Protein AF-A0A7S2JRT9-F1 (afdb_monomer_lite)

Foldseek 3Di:
DDDDDDDDDDDDDDDDDDDDDDDPPDPPPPDPPDPCCVVVVVVVVCVVVDHAFWDKWFKDFFPPCQCAFFQRATFIKTKDAFPLPAAADEAEDDDAAADALVSVVVCCVPPVQLRHCPPPDRIDIGDDCRGCPRPPCNRHIYMYRRHRQRQRLPDRAAQDVRRNRTGRRSVVSVVSSVVVVVVVPD

InterPro domains:
  IPR004963 Pectinacetylesterase/NOTUM [PF03283] (66-186)
  IPR004963 Pectinacetylesterase/NOTUM [PTHR21562] (66-186)

Secondary structure (DSSP, 8-state):
------------------------SSSSSSS-S-HHHHHHHHHHHHHHH-SS--EEEEEEE--STT-B-TTSPBPEEEEE---TTSPEEEEEP------SHHHHHHHHHH-GGGT-STT--SEEEE-GGGSTT-TTGGGSEEEEE---SSSTT---B---GGGTT--B-HHHHHHHHHHHHHTTT-

Sequence (186 aa):
AACALEKRMRRLVRCDDARGYSNRRKIAAVALVSSVALVVIPIVLWRTTGGPPTATLHRYFLDEPLAVCNDGSSAAYYYREGRADAPWLIYLEGGHWCWDIDSCAARWLHEPMLMSSRQWGESLEIGGIYSSNAYPFRRAHVAYVAYCSSDAHMGNRAASVETGGWHFRGQAIVEASLRALVRRGL

Structure (mmCIF, N/CA/C/O backbone):
data_AF-A0A7S2JRT9-F1
#
_entry.id   AF-A0A7S2JRT9-F1
#
loop_
_atom_site.group_PDB
_atom_site.id
_atom_site.type_symbol
_atom_site.label_atom_id
_atom_site.label_alt_id
_atom_site.label_comp_id
_atom_site.label_asym_id
_atom_site.label_entity_id
_atom_site.label_seq_id
_atom_site.pdbx_PDB_ins_code
_atom_site.Cartn_x
_atom_site.Cartn_y
_atom_site.Cartn_z
_atom_site.occupancy
_atom_site.B_iso_or_equiv
_atom_site.auth_seq_id
_atom_site.auth_comp_id
_atom_site.auth_asym_id
_atom_site.auth_atom_id
_atom_site.pdbx_PDB_model_num
ATOM 1 N N . ALA A 1 1 ? 45.879 62.887 -0.212 1.00 38.50 1 ALA A N 1
ATOM 2 C CA . ALA A 1 1 ? 47.087 63.736 -0.232 1.00 38.50 1 ALA A CA 1
ATOM 3 C C . ALA A 1 1 ? 48.110 63.150 0.732 1.00 38.50 1 ALA A C 1
ATOM 5 O O . ALA A 1 1 ? 47.701 62.663 1.778 1.00 38.50 1 ALA A O 1
ATOM 6 N N . ALA A 1 2 ? 49.393 63.163 0.375 1.00 38.16 2 ALA A N 1
ATOM 7 C CA . ALA A 1 2 ? 50.490 62.673 1.209 1.00 38.16 2 ALA A CA 1
ATOM 8 C C . ALA A 1 2 ? 51.518 63.789 1.449 1.00 38.16 2 ALA A C 1
ATOM 10 O O . ALA A 1 2 ? 51.718 64.615 0.565 1.00 38.16 2 ALA A O 1
ATOM 11 N N . CYS A 1 3 ? 52.149 63.775 2.626 1.00 27.00 3 CYS A N 1
ATOM 12 C CA . CYS A 1 3 ? 53.485 64.297 2.966 1.00 27.00 3 CYS A CA 1
ATOM 13 C C . CYS A 1 3 ? 53.735 63.867 4.437 1.00 27.00 3 CYS A C 1
ATOM 15 O O . CYS A 1 3 ? 52.835 64.047 5.250 1.00 27.00 3 CYS A O 1
ATOM 17 N N . ALA A 1 4 ? 54.795 63.157 4.861 1.00 36.22 4 ALA A N 1
ATOM 18 C CA . ALA A 1 4 ? 56.238 63.332 4.601 1.00 36.22 4 ALA A CA 1
ATOM 19 C C . ALA A 1 4 ? 56.716 64.716 5.123 1.00 36.22 4 ALA A C 1
ATOM 21 O O . ALA A 1 4 ? 56.037 65.697 4.866 1.00 36.22 4 ALA A O 1
ATOM 22 N N . LEU A 1 5 ? 57.820 64.946 5.852 1.00 35.91 5 LEU A N 1
ATOM 23 C CA . LEU A 1 5 ? 58.985 64.160 6.310 1.00 35.91 5 LEU A CA 1
ATOM 24 C C . LEU A 1 5 ? 59.294 64.539 7.807 1.00 35.91 5 LEU A C 1
ATOM 26 O O . LEU A 1 5 ? 58.493 65.255 8.394 1.00 35.91 5 LEU A O 1
ATOM 30 N N . GLU A 1 6 ? 60.354 64.155 8.547 1.00 33.53 6 GLU A N 1
ATOM 31 C CA . GLU A 1 6 ? 61.599 63.386 8.315 1.00 33.53 6 GLU A CA 1
ATOM 32 C C . GLU A 1 6 ? 62.205 62.863 9.665 1.00 33.53 6 GLU A C 1
ATOM 34 O O . GLU A 1 6 ? 61.622 63.036 10.728 1.00 33.53 6 GLU A O 1
ATOM 39 N N . LYS A 1 7 ? 63.431 62.306 9.608 1.00 32.28 7 LYS A N 1
ATOM 40 C CA . LYS A 1 7 ? 64.521 62.286 10.622 1.00 32.28 7 LYS A CA 1
ATOM 41 C C . LYS A 1 7 ? 64.370 61.553 11.975 1.00 32.28 7 LYS A C 1
ATOM 43 O O . LYS A 1 7 ? 63.733 61.970 12.935 1.00 32.28 7 LYS A O 1
ATOM 48 N N . ARG A 1 8 ? 65.155 60.469 12.050 1.00 38.41 8 ARG A N 1
ATOM 49 C CA . ARG A 1 8 ? 65.494 59.639 13.219 1.00 38.41 8 ARG A CA 1
ATOM 50 C C . ARG A 1 8 ? 66.244 60.400 14.336 1.00 38.41 8 ARG A C 1
ATOM 52 O O . ARG A 1 8 ? 67.005 61.318 14.067 1.00 38.41 8 ARG A O 1
ATOM 59 N N . MET A 1 9 ? 66.182 59.796 15.532 1.00 32.47 9 MET A N 1
ATOM 60 C CA . MET A 1 9 ? 67.086 59.901 16.702 1.00 32.47 9 MET A CA 1
ATOM 61 C C . MET A 1 9 ? 66.840 60.975 17.791 1.00 32.47 9 MET A C 1
ATOM 63 O O . MET A 1 9 ? 67.466 62.023 17.821 1.00 32.47 9 MET A O 1
ATOM 67 N N . ARG A 1 10 ? 66.127 60.505 18.833 1.00 38.19 10 ARG A N 1
ATOM 68 C CA . ARG A 1 10 ? 66.395 60.673 20.285 1.00 38.19 10 ARG A CA 1
ATOM 69 C C . ARG A 1 10 ? 66.338 62.085 20.909 1.00 38.19 10 ARG A C 1
ATOM 71 O O . ARG A 1 10 ? 67.322 62.812 20.853 1.00 38.19 10 ARG A O 1
ATOM 78 N N . ARG A 1 11 ? 65.310 62.311 21.749 1.00 37.97 11 ARG A N 1
ATOM 79 C CA . ARG A 1 11 ? 65.344 62.548 23.231 1.00 37.97 11 ARG A CA 1
ATOM 80 C C . ARG A 1 11 ? 63.941 63.025 23.681 1.00 37.97 11 ARG A C 1
ATOM 82 O O . ARG A 1 11 ? 63.422 63.964 23.105 1.00 37.97 11 ARG A O 1
ATOM 89 N N . LEU A 1 12 ? 63.190 62.261 24.486 1.00 36.66 12 LEU A N 1
ATOM 90 C CA . LEU A 1 12 ? 63.216 62.104 25.963 1.00 36.66 12 LEU A CA 1
ATOM 91 C C . LEU A 1 12 ? 62.206 63.007 26.713 1.00 36.66 12 LEU A C 1
ATOM 93 O O . LEU A 1 12 ? 62.579 64.101 27.111 1.00 36.66 12 LEU A O 1
ATOM 97 N N . VAL A 1 13 ? 61.014 62.466 27.014 1.00 41.94 13 VAL A N 1
ATOM 98 C CA . VAL A 1 13 ? 60.246 62.558 28.291 1.00 41.94 13 VAL A CA 1
ATOM 99 C C . VAL A 1 13 ? 59.369 61.274 28.292 1.00 41.94 13 VAL A C 1
ATOM 101 O O . VAL A 1 13 ? 58.688 61.053 27.298 1.00 41.94 13 VAL A O 1
ATOM 104 N N . ARG A 1 14 ? 59.569 60.223 29.117 1.00 38.75 14 ARG A N 1
ATOM 105 C CA . ARG A 1 14 ? 59.303 60.036 30.572 1.00 38.75 14 ARG A CA 1
ATOM 106 C C . ARG A 1 14 ? 57.820 60.244 30.961 1.00 38.75 14 ARG A C 1
ATOM 108 O O . ARG A 1 14 ? 57.179 61.103 30.385 1.00 38.75 14 ARG A O 1
ATOM 115 N N . CYS A 1 15 ? 57.220 59.550 31.932 1.00 32.34 15 CYS A N 1
ATOM 116 C CA . CYS A 1 15 ? 57.546 58.310 32.660 1.00 32.34 15 CYS A CA 1
ATOM 117 C C . CYS A 1 15 ? 56.264 57.833 33.376 1.00 32.34 15 CYS A C 1
ATOM 119 O O . CYS A 1 15 ? 55.531 58.695 33.849 1.00 32.34 15 CYS A O 1
ATOM 121 N N . ASP A 1 16 ? 56.099 56.513 33.528 1.00 37.72 16 ASP A N 1
ATOM 122 C CA . ASP A 1 16 ? 55.325 55.827 34.587 1.00 37.72 16 ASP A CA 1
ATOM 123 C C . ASP A 1 16 ? 53.796 56.140 34.673 1.00 37.72 16 ASP A C 1
ATOM 125 O O . ASP A 1 16 ? 53.286 57.084 34.084 1.00 37.72 16 ASP A O 1
ATOM 129 N N . ASP A 1 17 ? 52.936 55.332 35.299 1.00 36.28 17 ASP A N 1
ATOM 130 C CA . ASP A 1 17 ? 53.183 54.273 36.278 1.00 36.28 17 ASP A CA 1
ATOM 131 C C . ASP A 1 17 ? 52.131 53.143 36.202 1.00 36.28 17 ASP A C 1
ATOM 133 O O . ASP A 1 17 ? 51.004 53.338 35.740 1.00 36.28 17 ASP A O 1
ATOM 137 N N . ALA A 1 18 ? 52.482 51.955 36.694 1.00 44.19 18 ALA A N 1
ATOM 138 C CA . ALA A 1 18 ? 51.574 50.818 36.839 1.00 44.19 18 ALA A CA 1
ATOM 139 C C . ALA A 1 18 ? 51.091 50.702 38.292 1.00 44.19 18 ALA A C 1
ATOM 141 O O . ALA A 1 18 ? 51.918 50.744 39.197 1.00 44.19 18 ALA A O 1
ATOM 142 N N . ARG A 1 19 ? 49.790 50.458 38.548 1.00 35.50 19 ARG A N 1
ATOM 143 C CA . ARG A 1 19 ? 49.310 49.915 39.845 1.00 35.50 19 ARG A CA 1
ATOM 144 C C . ARG A 1 19 ? 47.834 49.471 39.846 1.00 35.50 19 ARG A C 1
ATOM 146 O O . ARG A 1 19 ? 46.974 50.178 39.342 1.00 35.50 19 ARG A O 1
ATOM 153 N N . GLY A 1 20 ? 47.560 48.337 40.511 1.00 35.47 20 GLY A N 1
ATOM 154 C CA . GLY A 1 20 ? 46.219 47.827 40.870 1.00 35.47 20 GLY A CA 1
ATOM 155 C C . GLY A 1 20 ? 45.475 47.129 39.719 1.00 35.47 20 GLY A C 1
ATOM 156 O O . GLY A 1 20 ? 44.974 47.779 38.816 1.00 35.47 20 GLY A O 1
ATOM 157 N N . TYR A 1 21 ? 45.305 45.805 39.658 1.00 41.12 21 TYR A N 1
ATOM 158 C CA . TYR A 1 21 ? 45.097 44.821 40.731 1.00 41.12 21 TYR A CA 1
ATOM 159 C C . TYR A 1 21 ? 44.045 45.244 41.771 1.00 41.12 21 TYR A C 1
ATOM 161 O O . TYR A 1 21 ? 44.347 45.421 42.945 1.00 41.12 21 TYR A O 1
ATOM 169 N N . SER A 1 22 ? 42.789 45.383 41.333 1.00 43.97 22 SER A N 1
ATOM 170 C CA . SER A 1 22 ? 41.604 45.095 42.154 1.00 43.97 22 SER A CA 1
ATOM 171 C C . SER A 1 22 ? 40.354 44.917 41.271 1.00 43.97 22 SER A C 1
ATOM 173 O O . SER A 1 22 ? 40.330 45.344 40.121 1.00 43.97 22 SER A O 1
ATOM 175 N N . ASN A 1 23 ? 39.308 44.283 41.807 1.00 37.88 23 ASN A N 1
ATOM 176 C CA . ASN A 1 23 ? 37.940 44.216 41.259 1.00 37.88 23 ASN A CA 1
ATOM 177 C C . ASN A 1 23 ? 37.628 43.427 39.961 1.00 37.88 23 ASN A C 1
ATOM 179 O O . ASN A 1 23 ? 36.495 43.497 39.491 1.00 37.88 23 ASN A O 1
ATOM 183 N N . ARG A 1 24 ? 38.471 42.486 39.497 1.00 45.56 24 ARG A N 1
ATOM 184 C CA . ARG A 1 24 ? 37.972 41.310 38.718 1.00 45.56 24 ARG A CA 1
ATOM 185 C C . ARG A 1 24 ? 37.352 40.216 39.614 1.00 45.56 24 ARG A C 1
ATOM 187 O O . ARG A 1 24 ? 37.518 39.023 39.386 1.00 45.56 24 ARG A O 1
ATOM 194 N N . ARG A 1 25 ? 36.637 40.623 40.665 1.00 47.56 25 ARG A N 1
ATOM 195 C CA . ARG A 1 25 ? 35.887 39.752 41.584 1.00 47.56 25 ARG A CA 1
ATOM 196 C C . ARG A 1 25 ? 34.553 40.426 41.904 1.00 47.56 25 ARG A C 1
ATOM 198 O O . ARG A 1 25 ? 34.536 41.250 42.812 1.00 47.56 25 ARG A O 1
ATOM 205 N N . LYS A 1 26 ? 33.489 40.099 41.144 1.00 44.34 26 LYS A N 1
ATOM 206 C CA . LYS A 1 26 ? 32.051 40.185 41.534 1.00 44.34 26 LYS A CA 1
ATOM 207 C C . LYS A 1 26 ? 31.023 39.923 40.412 1.00 44.34 26 LYS A C 1
ATOM 209 O O . LYS A 1 26 ? 29.863 39.735 40.745 1.00 44.34 26 LYS A O 1
ATOM 214 N N . ILE A 1 27 ? 31.404 39.837 39.128 1.00 47.19 27 ILE A N 1
ATOM 215 C CA . ILE A 1 27 ? 30.458 39.579 38.007 1.00 47.19 27 ILE A CA 1
ATOM 216 C C . ILE A 1 27 ? 30.813 38.294 37.226 1.00 47.19 27 ILE A C 1
ATOM 218 O O . ILE A 1 27 ? 30.851 38.269 36.003 1.00 47.19 27 ILE A O 1
ATOM 222 N N . ALA A 1 28 ? 31.127 37.215 37.947 1.00 42.84 28 ALA A N 1
ATOM 223 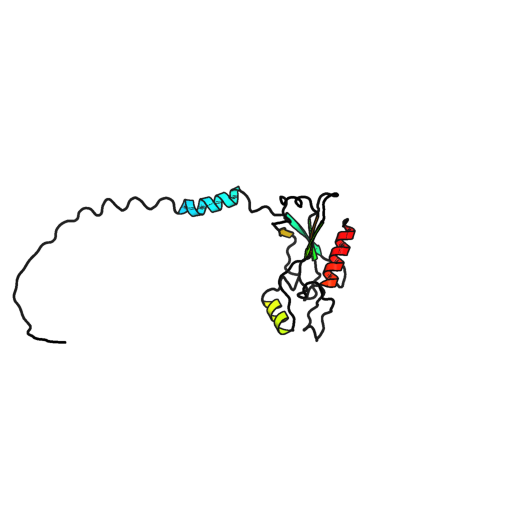C CA . ALA A 1 28 ? 31.412 35.894 37.369 1.00 42.84 28 ALA A CA 1
ATOM 224 C C . ALA A 1 28 ? 30.775 34.767 38.207 1.00 42.84 28 ALA A C 1
ATOM 226 O O . ALA A 1 28 ? 31.383 33.727 38.434 1.00 42.84 28 ALA A O 1
ATOM 227 N N . ALA A 1 29 ? 29.573 35.019 38.739 1.00 47.53 29 ALA A N 1
ATOM 228 C CA . ALA A 1 29 ? 28.897 34.129 39.688 1.00 47.53 29 ALA A CA 1
ATOM 229 C C . ALA A 1 29 ? 27.363 34.054 39.512 1.00 47.53 29 ALA A C 1
ATOM 231 O O . ALA A 1 29 ? 26.674 33.629 40.432 1.00 47.53 29 ALA A O 1
ATOM 232 N N . VAL A 1 30 ? 26.813 34.453 38.353 1.00 49.22 30 VAL A N 1
ATOM 233 C CA . VAL A 1 30 ? 25.379 34.293 38.021 1.00 49.22 30 VAL A CA 1
ATOM 234 C C . VAL A 1 30 ? 25.197 34.062 36.508 1.00 49.22 30 VAL A C 1
ATOM 236 O O . VAL A 1 30 ? 24.868 35.002 35.798 1.00 49.22 30 VAL A O 1
ATOM 239 N N . ALA A 1 31 ? 25.460 32.843 36.007 1.00 47.44 31 ALA A N 1
ATOM 240 C CA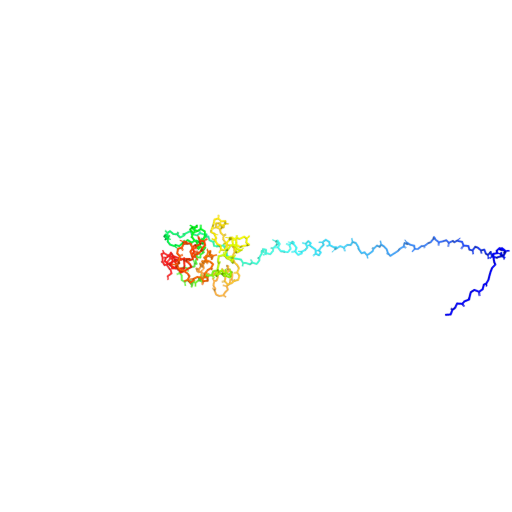 . ALA A 1 31 ? 25.000 32.346 34.684 1.00 47.44 31 ALA A CA 1
ATOM 241 C C . ALA A 1 31 ? 25.383 30.865 34.406 1.00 47.44 31 ALA A C 1
ATOM 243 O O . ALA A 1 31 ? 25.667 30.501 33.269 1.00 47.44 31 ALA A O 1
ATOM 244 N N . LEU A 1 32 ? 25.447 29.995 35.423 1.00 49.44 32 LEU A N 1
ATOM 245 C CA . LEU A 1 32 ? 25.828 28.579 35.230 1.00 49.44 32 LEU A CA 1
ATOM 246 C C . LEU A 1 32 ? 24.925 27.607 36.004 1.00 49.44 32 LEU A C 1
ATOM 248 O O . LEU A 1 32 ? 25.354 26.574 36.507 1.00 49.44 32 LEU A O 1
ATOM 252 N N . VAL A 1 33 ? 23.638 27.952 36.065 1.00 53.44 33 VAL A N 1
ATOM 253 C CA . VAL A 1 33 ? 22.559 27.072 36.520 1.00 53.44 33 VAL A CA 1
ATOM 254 C C . VAL A 1 33 ? 21.509 27.003 35.407 1.00 53.44 33 VAL A C 1
ATOM 256 O O . VAL A 1 33 ? 21.111 28.032 34.871 1.00 53.44 33 VAL A O 1
ATOM 259 N N . SER A 1 34 ? 21.026 25.791 35.115 1.00 53.84 34 SER A N 1
ATOM 260 C CA . SER A 1 34 ? 19.802 25.509 34.339 1.00 53.84 34 SER A CA 1
ATOM 261 C C . SER A 1 34 ? 19.829 25.371 32.801 1.00 53.84 34 SER A C 1
ATOM 263 O O . SER A 1 34 ? 18.763 25.339 32.191 1.00 53.84 34 SER A O 1
ATOM 265 N N . SER A 1 35 ? 20.973 25.119 32.149 1.00 55.78 35 SER A N 1
ATOM 266 C CA . SER A 1 35 ? 20.945 24.598 30.757 1.00 55.78 35 SER A CA 1
ATOM 267 C C . SER A 1 35 ? 20.443 23.147 30.681 1.00 55.78 35 SER A C 1
ATOM 269 O O . SER A 1 35 ? 19.811 22.750 29.707 1.00 55.78 35 SER A O 1
ATOM 271 N N . VAL A 1 36 ? 20.687 22.354 31.733 1.00 57.59 36 VAL A N 1
ATOM 272 C CA . VAL A 1 36 ? 20.247 20.950 31.824 1.00 57.59 36 VAL A CA 1
ATOM 273 C C . VAL A 1 36 ? 18.723 20.857 31.909 1.00 57.59 36 VAL A C 1
ATOM 275 O O . VAL A 1 36 ? 18.130 20.020 31.238 1.00 57.59 36 VAL A O 1
ATOM 278 N N . ALA A 1 37 ? 18.073 21.739 32.673 1.00 59.22 37 ALA A N 1
ATOM 279 C CA . ALA A 1 37 ? 16.623 21.725 32.848 1.00 59.22 37 ALA A CA 1
ATOM 280 C C . ALA A 1 37 ? 15.874 21.934 31.522 1.00 59.22 37 ALA A C 1
ATOM 282 O O . ALA A 1 37 ? 14.926 21.211 31.246 1.00 59.22 37 ALA A O 1
ATOM 283 N N . LEU A 1 38 ? 16.333 22.849 30.663 1.00 62.22 38 LEU A N 1
ATOM 284 C CA . LEU A 1 38 ? 15.683 23.144 29.378 1.00 62.22 38 LEU A CA 1
ATOM 285 C C . LEU A 1 38 ? 15.724 21.986 28.366 1.00 62.22 38 LEU A C 1
ATOM 287 O O . LEU A 1 38 ? 14.934 21.986 27.430 1.00 62.22 38 LEU A O 1
ATOM 291 N N . VAL A 1 39 ? 16.604 20.997 28.555 1.00 67.50 39 VAL A N 1
ATOM 292 C CA . VAL A 1 39 ? 16.696 19.796 27.701 1.00 67.50 39 VAL A CA 1
ATOM 293 C C . VAL A 1 39 ? 16.119 18.569 28.412 1.00 67.50 39 VAL A C 1
ATOM 295 O O . VAL A 1 39 ? 15.364 17.798 27.825 1.00 67.50 39 VAL A O 1
ATOM 298 N N . VAL A 1 40 ? 16.416 18.399 29.702 1.00 69.00 40 VAL A N 1
ATOM 299 C CA . VAL A 1 40 ? 15.944 17.259 30.498 1.00 69.00 40 VAL A CA 1
ATOM 300 C C . VAL A 1 40 ? 14.455 17.367 30.813 1.00 69.00 40 VAL A C 1
ATOM 302 O O . VAL A 1 40 ? 13.780 16.350 30.737 1.00 69.00 40 VAL A O 1
ATOM 305 N N . ILE A 1 41 ? 13.904 18.553 31.100 1.00 67.56 41 ILE A N 1
ATOM 306 C CA . ILE A 1 41 ? 12.463 18.705 31.369 1.00 67.56 41 ILE A CA 1
ATOM 307 C C . ILE A 1 41 ? 11.615 18.284 30.159 1.00 67.56 41 ILE A C 1
ATOM 309 O O . ILE A 1 41 ? 10.763 17.427 30.363 1.00 67.56 41 ILE A O 1
ATOM 313 N N . PRO A 1 42 ? 11.821 18.767 28.914 1.00 62.44 42 PRO A N 1
ATOM 314 C CA . PRO A 1 42 ? 11.031 18.280 27.782 1.00 62.44 42 PRO A CA 1
ATOM 315 C C . PRO A 1 42 ? 11.251 16.789 27.486 1.00 62.44 42 PRO A C 1
ATOM 317 O O . PRO A 1 42 ? 10.278 16.100 27.201 1.00 62.44 42 PRO A O 1
ATOM 320 N N . ILE A 1 43 ? 12.470 16.245 27.623 1.00 65.50 43 ILE A N 1
ATOM 321 C CA . ILE A 1 43 ? 12.719 14.801 27.420 1.00 65.50 43 ILE A CA 1
ATOM 322 C C . ILE A 1 43 ? 12.028 13.947 28.497 1.00 65.50 43 ILE A C 1
ATOM 324 O O . ILE A 1 43 ? 11.453 12.904 28.185 1.00 65.50 43 ILE A O 1
ATOM 328 N N . VAL A 1 44 ? 12.067 14.373 29.762 1.00 64.38 44 VAL A N 1
ATOM 329 C CA . VAL A 1 44 ? 11.382 13.695 30.872 1.00 64.38 44 VAL A CA 1
ATOM 330 C C . VAL A 1 44 ? 9.871 13.836 30.722 1.00 64.38 44 VAL A C 1
ATOM 332 O O . VAL A 1 44 ? 9.184 12.827 30.826 1.00 64.38 44 VAL A O 1
ATOM 335 N N . LEU A 1 45 ? 9.355 15.022 30.381 1.00 61.47 45 LEU A N 1
ATOM 336 C CA . LEU A 1 45 ? 7.936 15.236 30.085 1.00 61.47 45 LEU A CA 1
ATOM 337 C C . LEU A 1 45 ? 7.455 14.277 28.991 1.00 61.47 45 LEU A C 1
ATOM 339 O O . LEU A 1 45 ? 6.501 13.541 29.226 1.00 61.47 45 LEU A O 1
ATOM 343 N N . TRP A 1 46 ? 8.167 14.196 27.863 1.00 58.28 46 TRP A N 1
ATOM 344 C CA . TRP A 1 46 ? 7.824 13.307 26.744 1.00 58.28 46 TRP A CA 1
ATOM 345 C C . TRP A 1 46 ? 7.857 11.819 27.133 1.00 58.28 46 TRP A C 1
ATOM 347 O O . TRP A 1 46 ? 7.031 11.034 26.673 1.00 58.28 46 TRP A O 1
ATOM 357 N N . ARG A 1 47 ? 8.761 11.426 28.044 1.00 60.41 47 ARG A N 1
ATOM 358 C CA . ARG A 1 47 ? 8.7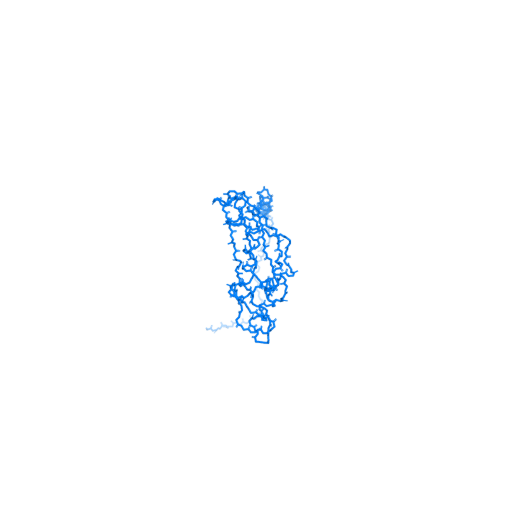69 10.079 28.645 1.00 60.41 47 ARG A CA 1
ATOM 359 C C . ARG A 1 47 ? 7.615 9.851 29.628 1.00 60.41 47 ARG A C 1
ATOM 361 O O . ARG A 1 47 ? 7.137 8.727 29.719 1.00 60.41 47 ARG A O 1
ATOM 368 N N . THR A 1 48 ? 7.167 10.875 30.358 1.00 59.66 48 THR A N 1
ATOM 369 C CA . THR A 1 48 ? 6.074 10.756 31.345 1.00 59.66 48 THR A CA 1
ATOM 370 C C . THR A 1 48 ? 4.673 10.807 30.740 1.00 59.66 48 THR A C 1
ATOM 372 O O . THR A 1 48 ? 3.764 10.207 31.304 1.00 59.66 48 THR A O 1
ATOM 375 N N . THR A 1 49 ? 4.471 11.492 29.610 1.00 64.12 49 THR A N 1
ATOM 376 C CA . THR A 1 49 ? 3.147 11.605 28.967 1.00 64.12 49 THR A CA 1
ATOM 377 C C . THR A 1 49 ? 2.801 10.423 28.066 1.00 64.12 49 THR A C 1
ATOM 379 O O . THR A 1 49 ? 1.651 10.290 27.656 1.00 64.12 49 THR A O 1
ATOM 382 N N . GLY A 1 50 ? 3.795 9.603 27.712 1.00 65.69 50 GLY A N 1
ATOM 383 C CA . GLY A 1 50 ? 3.740 8.797 26.497 1.00 65.69 50 GLY A CA 1
ATOM 384 C C . GLY A 1 50 ? 3.851 9.671 25.241 1.00 65.69 50 GLY A C 1
ATOM 385 O O . GLY A 1 50 ? 3.751 10.903 25.297 1.00 65.69 50 GLY A O 1
ATOM 386 N N . GLY A 1 51 ? 4.075 9.026 24.095 1.00 70.62 51 GLY A N 1
ATOM 387 C CA . GLY A 1 51 ? 3.991 9.691 22.795 1.00 70.62 51 GLY A CA 1
ATOM 388 C C . GLY A 1 51 ? 2.554 10.119 22.456 1.00 70.62 51 GLY A C 1
ATOM 389 O O . GLY A 1 51 ? 1.617 9.784 23.187 1.00 70.62 51 GLY A O 1
ATOM 390 N N . PRO A 1 52 ? 2.342 10.839 21.338 1.00 80.25 52 PRO A N 1
ATOM 391 C CA . PRO A 1 52 ? 0.992 11.065 20.833 1.00 80.25 52 PRO A CA 1
ATOM 392 C C . PRO A 1 52 ? 0.285 9.711 20.625 1.00 80.25 52 PRO A C 1
ATOM 394 O O . PRO A 1 52 ? 0.917 8.779 20.127 1.00 80.25 52 PRO A O 1
ATOM 397 N N . PRO A 1 53 ? -0.997 9.573 21.000 1.00 86.00 53 PRO A N 1
ATOM 398 C CA . PRO A 1 53 ? -1.690 8.290 20.959 1.00 86.00 53 PRO A CA 1
ATOM 399 C C . PRO A 1 53 ? -1.775 7.721 19.539 1.00 86.00 53 PRO A C 1
ATOM 401 O O . PRO A 1 53 ? -2.234 8.385 18.606 1.00 86.00 53 PRO A O 1
ATOM 404 N N . THR A 1 54 ? -1.367 6.464 19.403 1.00 92.19 54 THR A N 1
ATOM 405 C CA . THR A 1 54 ? -1.379 5.685 18.162 1.00 92.19 54 THR A CA 1
ATOM 406 C C . THR A 1 54 ? -2.404 4.549 18.230 1.00 92.19 54 THR A C 1
ATOM 408 O O . THR A 1 54 ? -3.163 4.391 19.199 1.00 92.19 54 THR A O 1
ATOM 411 N N . ALA A 1 55 ? -2.463 3.772 17.157 1.00 93.19 55 ALA A N 1
ATOM 412 C CA . ALA A 1 55 ? -2.971 2.418 17.125 1.00 93.19 55 ALA A CA 1
ATOM 413 C C . ALA A 1 55 ? -1.923 1.499 16.482 1.00 93.19 55 ALA A C 1
ATOM 415 O O . ALA A 1 55 ? -1.391 1.825 15.421 1.00 93.19 55 ALA A O 1
ATOM 416 N N . THR A 1 56 ? -1.705 0.337 17.093 1.00 96.75 56 THR A N 1
ATOM 417 C CA . THR A 1 56 ? -0.966 -0.783 16.507 1.00 96.75 56 THR A CA 1
ATOM 418 C C . THR A 1 56 ? -1.873 -1.538 15.538 1.00 96.75 56 THR A C 1
ATOM 420 O O . THR A 1 56 ? -2.967 -1.964 15.918 1.00 96.75 56 THR A O 1
ATOM 423 N N . LEU A 1 57 ? -1.432 -1.724 14.297 1.00 97.94 57 LEU A N 1
ATOM 424 C CA . LEU A 1 57 ? -2.046 -2.627 13.319 1.00 97.94 57 LEU A CA 1
ATOM 425 C C . LEU A 1 57 ? -1.063 -3.766 13.021 1.00 97.94 57 LEU A C 1
ATOM 427 O O . LEU A 1 57 ? 0.140 -3.528 12.951 1.00 97.94 57 LEU A O 1
ATOM 431 N N . HIS A 1 58 ? -1.558 -4.982 12.796 1.00 98.44 58 HIS A N 1
ATOM 432 C CA . HIS A 1 58 ? -0.734 -6.156 12.472 1.00 98.44 58 HIS A CA 1
ATOM 433 C C . HIS A 1 58 ? -0.768 -6.462 10.974 1.00 98.44 58 HIS A C 1
ATOM 435 O O . HIS A 1 58 ? -1.820 -6.330 10.350 1.00 98.44 58 HIS A O 1
ATOM 441 N N . ARG A 1 59 ? 0.365 -6.868 10.394 1.00 98.56 59 ARG A N 1
ATOM 442 C CA . ARG A 1 59 ? 0.492 -7.187 8.965 1.00 98.56 59 ARG A CA 1
ATOM 443 C C . ARG A 1 59 ? -0.147 -8.534 8.622 1.00 98.56 59 ARG A C 1
ATOM 445 O O . ARG A 1 59 ? 0.131 -9.541 9.268 1.00 98.56 59 ARG A O 1
ATOM 452 N N . TYR A 1 60 ? -0.892 -8.566 7.523 1.00 98.56 60 TYR A N 1
ATOM 453 C CA . TYR A 1 60 ? -1.417 -9.766 6.879 1.00 98.56 60 TYR A CA 1
ATOM 454 C C . TYR A 1 60 ? -1.047 -9.735 5.393 1.00 98.56 60 TYR A C 1
ATOM 456 O O . TYR A 1 60 ? -1.468 -8.836 4.664 1.00 98.56 60 TYR A O 1
ATOM 464 N N . PHE A 1 61 ? -0.240 -10.702 4.950 1.00 98.50 61 PHE A N 1
ATOM 465 C CA . PHE A 1 61 ? 0.041 -10.897 3.527 1.00 98.50 61 PHE A CA 1
ATOM 466 C C . PHE A 1 61 ? -1.224 -11.331 2.774 1.00 98.50 61 PHE A C 1
ATOM 468 O O . PHE A 1 61 ? -2.156 -11.879 3.364 1.00 98.50 61 PHE A O 1
ATOM 475 N N . LEU A 1 62 ? -1.253 -11.043 1.475 1.00 98.25 62 LEU A N 1
ATOM 476 C CA . LEU A 1 62 ? -2.315 -11.448 0.560 1.00 98.25 62 LEU A CA 1
ATOM 477 C C . LEU A 1 62 ? -1.937 -12.772 -0.113 1.00 98.25 62 LEU A C 1
ATOM 479 O O . LEU A 1 62 ? -0.827 -12.916 -0.627 1.00 98.25 62 LEU A O 1
ATOM 483 N N . ASP A 1 63 ? -2.873 -13.721 -0.111 1.00 93.25 63 ASP A N 1
ATOM 484 C CA . ASP A 1 63 ? -2.692 -15.059 -0.692 1.00 93.25 63 ASP A CA 1
ATOM 485 C C . ASP A 1 63 ? -3.035 -15.083 -2.195 1.00 93.25 63 ASP A C 1
ATOM 487 O O . ASP A 1 63 ? -2.673 -16.008 -2.924 1.00 93.25 63 ASP A O 1
ATOM 491 N N . GLU A 1 64 ? -3.762 -14.070 -2.676 1.00 96.50 64 GLU A N 1
ATOM 492 C CA . GLU A 1 64 ? -4.197 -13.936 -4.062 1.00 96.50 64 GLU A CA 1
ATOM 493 C C . GLU A 1 64 ? -2.989 -13.750 -5.025 1.00 96.50 64 GLU A C 1
ATOM 495 O O . GLU A 1 64 ? -2.329 -12.712 -4.969 1.00 96.50 64 GLU A O 1
ATOM 500 N N . PRO A 1 65 ? -2.717 -14.665 -5.989 1.00 95.88 65 PRO A N 1
ATOM 501 C CA . PRO A 1 65 ? -1.453 -14.695 -6.756 1.00 95.88 65 PRO A CA 1
ATOM 502 C C . PRO A 1 65 ? -1.102 -13.462 -7.606 1.00 95.88 65 PRO A C 1
ATOM 504 O O . PRO A 1 65 ? 0.017 -13.353 -8.105 1.00 95.88 65 PRO A O 1
ATOM 507 N N . LEU A 1 66 ? -2.054 -12.553 -7.834 1.00 97.62 66 LEU A N 1
ATOM 508 C CA . LEU A 1 66 ? -1.838 -11.306 -8.578 1.00 97.62 66 LEU A CA 1
ATOM 509 C C . LEU A 1 66 ? -1.545 -10.103 -7.667 1.00 97.62 66 LEU A C 1
ATOM 511 O O . LEU A 1 66 ? -1.137 -9.059 -8.176 1.00 97.62 66 LEU A O 1
ATOM 515 N N . ALA A 1 67 ? -1.740 -10.234 -6.352 1.00 98.50 67 ALA A N 1
ATOM 516 C CA . ALA A 1 67 ? -1.509 -9.188 -5.363 1.00 98.50 67 ALA A CA 1
ATOM 517 C C . ALA A 1 67 ? -0.027 -9.149 -4.949 1.00 98.50 67 ALA A C 1
ATOM 519 O O . ALA A 1 67 ? 0.346 -9.509 -3.834 1.00 98.50 67 ALA A O 1
ATOM 520 N N . VAL A 1 68 ? 0.827 -8.722 -5.881 1.00 98.81 68 VAL A N 1
ATOM 521 C CA . VAL A 1 68 ? 2.283 -8.623 -5.699 1.00 98.81 68 VAL A CA 1
ATOM 522 C C . VAL A 1 68 ? 2.782 -7.193 -5.894 1.00 98.81 68 VAL A C 1
ATOM 524 O O . VAL A 1 68 ? 2.273 -6.456 -6.735 1.00 98.81 68 VAL A O 1
ATOM 527 N N . CYS A 1 69 ? 3.795 -6.815 -5.124 1.00 98.88 69 CYS A N 1
ATOM 528 C CA . CYS A 1 69 ? 4.523 -5.555 -5.231 1.00 98.88 69 CYS A CA 1
ATOM 529 C C . CYS A 1 69 ? 5.313 -5.449 -6.547 1.00 98.88 69 CYS A C 1
ATOM 531 O O . CYS A 1 69 ? 5.435 -6.433 -7.283 1.00 98.88 69 CYS A O 1
ATOM 533 N N . ASN A 1 70 ? 5.888 -4.274 -6.833 1.00 98.81 70 ASN A N 1
ATOM 534 C CA . ASN A 1 70 ? 6.677 -4.037 -8.048 1.00 98.81 70 ASN A CA 1
ATOM 535 C C . ASN A 1 70 ? 7.755 -5.115 -8.264 1.00 98.81 70 ASN A C 1
ATOM 537 O O . ASN A 1 70 ? 7.897 -5.616 -9.380 1.00 98.81 70 ASN A O 1
ATOM 541 N N . ASP A 1 71 ? 8.461 -5.506 -7.200 1.00 98.69 71 ASP A N 1
ATOM 542 C CA . ASP A 1 71 ? 9.539 -6.508 -7.194 1.00 98.69 71 ASP A CA 1
ATOM 543 C C . ASP A 1 71 ? 9.079 -7.986 -7.147 1.00 98.69 71 ASP A C 1
ATOM 545 O O . ASP A 1 71 ? 9.900 -8.889 -6.932 1.00 98.69 71 ASP A O 1
ATOM 549 N N . GLY A 1 72 ? 7.772 -8.234 -7.284 1.00 98.56 72 GLY A N 1
ATOM 550 C CA . GLY A 1 72 ? 7.157 -9.562 -7.237 1.00 98.56 72 GLY A CA 1
ATOM 551 C C . GLY A 1 72 ? 6.977 -10.161 -5.835 1.00 98.56 72 GLY A C 1
ATOM 552 O O . GLY A 1 72 ? 6.522 -11.299 -5.731 1.00 98.56 72 GLY A O 1
ATOM 553 N N . SER A 1 73 ? 7.318 -9.450 -4.753 1.00 98.69 73 SER A N 1
ATOM 554 C CA . SER A 1 73 ? 6.994 -9.895 -3.385 1.00 98.69 73 SER A CA 1
ATOM 555 C C . SER A 1 73 ? 5.487 -9.818 -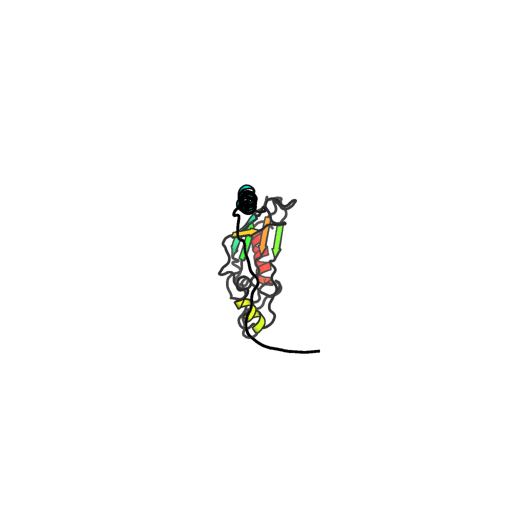3.104 1.00 98.69 73 SER A C 1
ATOM 557 O O . SER A 1 73 ? 4.801 -8.952 -3.641 1.00 98.69 73 SER A O 1
ATOM 559 N N . SER A 1 74 ? 4.944 -10.716 -2.273 1.00 98.50 74 SER A N 1
ATOM 560 C CA . SER A 1 74 ? 3.518 -10.690 -1.913 1.00 98.50 74 SER A CA 1
ATOM 561 C C . SER A 1 74 ? 3.154 -9.373 -1.231 1.00 98.50 74 SER A C 1
ATOM 563 O O . SER A 1 74 ? 3.802 -8.980 -0.258 1.00 98.50 74 SER A O 1
ATOM 565 N N . ALA A 1 75 ? 2.113 -8.697 -1.709 1.00 98.69 75 ALA A N 1
ATOM 566 C CA . ALA A 1 75 ? 1.596 -7.505 -1.053 1.00 98.69 75 ALA A CA 1
ATOM 567 C C . ALA A 1 75 ? 0.890 -7.866 0.268 1.00 98.69 75 ALA A C 1
ATOM 569 O O . ALA A 1 75 ? 0.605 -9.031 0.559 1.00 98.69 75 ALA A O 1
ATOM 570 N N . ALA A 1 76 ? 0.625 -6.858 1.093 1.00 98.56 76 ALA A N 1
ATOM 571 C CA . ALA A 1 76 ? 0.026 -7.024 2.411 1.00 98.56 76 ALA A CA 1
ATOM 572 C C . ALA A 1 76 ? -0.814 -5.802 2.789 1.00 98.56 76 ALA A C 1
ATOM 574 O O . ALA A 1 76 ? -0.591 -4.695 2.298 1.00 98.56 76 ALA A O 1
ATOM 575 N N . TYR A 1 77 ? -1.730 -6.003 3.728 1.00 98.62 77 TYR A N 1
ATOM 576 C CA . TYR A 1 77 ? -2.398 -4.931 4.457 1.00 98.62 77 TYR A CA 1
ATOM 577 C C . TYR A 1 77 ? -2.067 -5.058 5.944 1.00 98.62 77 TYR A C 1
ATOM 579 O O . TYR A 1 77 ? -1.809 -6.156 6.439 1.00 98.62 77 TYR A O 1
ATOM 587 N N . TYR A 1 78 ? -2.089 -3.953 6.680 1.00 98.69 78 TYR A N 1
ATOM 588 C CA . TYR A 1 78 ? -2.098 -3.991 8.140 1.00 98.69 78 TYR A CA 1
ATOM 589 C C . TYR A 1 78 ? -3.533 -3.831 8.637 1.00 98.69 78 TYR A C 1
ATOM 591 O O . TYR A 1 78 ? -4.321 -3.098 8.040 1.00 98.69 78 TYR A O 1
ATOM 599 N N . TYR A 1 79 ? -3.892 -4.507 9.724 1.00 98.38 79 TYR A N 1
ATOM 600 C CA . TYR A 1 79 ? -5.242 -4.466 10.274 1.00 98.38 79 TYR A CA 1
ATOM 601 C C . TYR A 1 79 ? -5.250 -4.421 11.802 1.00 98.38 79 TYR A C 1
ATOM 603 O O . TYR A 1 79 ? -4.465 -5.098 12.470 1.00 98.38 79 TYR A O 1
ATOM 611 N N . ARG A 1 80 ? -6.178 -3.629 12.344 1.00 96.38 80 ARG A N 1
ATOM 612 C CA . ARG A 1 80 ? -6.588 -3.630 13.748 1.00 96.38 80 ARG A CA 1
ATOM 613 C C . ARG A 1 80 ? -8.096 -3.832 13.806 1.00 96.38 80 ARG A C 1
ATOM 615 O O . ARG A 1 80 ? -8.859 -3.059 13.224 1.00 96.38 80 ARG A O 1
ATOM 622 N N . GLU A 1 81 ? -8.516 -4.833 14.565 1.00 96.56 81 GLU A N 1
ATOM 623 C CA . GLU A 1 81 ? -9.929 -5.102 14.805 1.00 96.56 81 GLU A CA 1
ATOM 624 C C . GLU A 1 81 ? -10.598 -3.975 15.612 1.00 96.56 81 GLU A C 1
ATOM 626 O O . GLU A 1 81 ? -9.978 -3.325 16.464 1.00 96.56 81 GLU A O 1
ATOM 631 N N . GLY A 1 82 ? -11.855 -3.693 15.272 1.00 95.12 82 GLY A N 1
ATOM 632 C CA . GLY A 1 82 ? -12.707 -2.732 15.959 1.00 95.12 82 GLY A CA 1
ATOM 633 C C . GLY A 1 82 ? -13.629 -3.400 16.975 1.00 95.12 82 GLY A C 1
ATOM 634 O O . GLY A 1 82 ? -13.399 -4.517 17.432 1.00 95.12 82 GLY A O 1
ATOM 635 N N . ARG A 1 83 ? -14.711 -2.710 17.333 1.00 94.25 83 ARG A N 1
ATOM 636 C CA . ARG A 1 83 ? -15.890 -3.369 17.912 1.00 94.25 83 ARG A CA 1
ATOM 637 C C . ARG A 1 83 ? -16.810 -3.816 16.782 1.00 94.25 83 ARG A C 1
ATOM 639 O O . ARG A 1 83 ? -16.948 -3.075 15.822 1.00 94.25 83 ARG A O 1
ATOM 646 N N . ALA A 1 84 ? -17.510 -4.933 16.968 1.00 89.69 84 ALA A N 1
ATOM 647 C CA . ALA A 1 84 ? -18.391 -5.538 15.962 1.00 89.69 84 ALA A CA 1
ATOM 648 C C . ALA A 1 84 ? -19.451 -4.599 15.338 1.00 89.69 84 ALA A C 1
ATOM 650 O O . ALA A 1 84 ? -19.928 -4.869 14.243 1.00 89.69 84 ALA A O 1
ATOM 651 N N . ASP A 1 85 ? -19.836 -3.521 16.029 1.00 90.44 85 ASP A N 1
ATOM 652 C CA . ASP A 1 85 ? -20.802 -2.505 15.589 1.00 90.44 85 ASP A CA 1
ATOM 653 C C . ASP A 1 85 ? -20.156 -1.201 15.071 1.00 90.44 85 ASP A C 1
ATOM 655 O O . ASP A 1 85 ? -20.848 -0.222 14.788 1.00 90.44 85 ASP A O 1
ATOM 659 N N . ALA A 1 86 ? -18.826 -1.141 14.997 1.00 94.12 86 ALA A N 1
ATOM 660 C CA . ALA A 1 86 ? -18.084 0.068 14.665 1.00 94.12 86 ALA A CA 1
ATOM 661 C C . ALA A 1 86 ? -17.856 0.227 13.150 1.00 94.12 86 ALA A C 1
ATOM 663 O O . ALA A 1 86 ? -17.732 -0.764 12.432 1.00 94.12 86 ALA A O 1
ATOM 664 N N . PRO A 1 87 ? -17.727 1.472 12.650 1.00 94.88 87 PRO A N 1
ATOM 665 C CA . PRO A 1 87 ? -17.429 1.714 11.243 1.00 94.88 87 PRO A CA 1
ATOM 666 C C . PRO A 1 87 ? -16.053 1.168 10.845 1.00 94.88 87 PRO A C 1
ATOM 668 O O . PRO A 1 87 ? -15.156 1.007 11.678 1.00 94.88 87 PRO A O 1
ATOM 671 N N . TRP A 1 88 ? -15.874 0.971 9.543 1.00 96.88 88 TRP A N 1
ATOM 672 C CA . TRP A 1 88 ? -14.595 0.633 8.931 1.00 96.88 88 TRP A CA 1
ATOM 673 C C . TRP A 1 88 ? -13.859 1.893 8.460 1.00 96.88 88 TRP A C 1
ATOM 675 O O . TRP A 1 88 ? -14.445 2.767 7.822 1.00 96.88 88 TRP A O 1
ATOM 685 N N . LEU A 1 89 ? -12.560 1.967 8.745 1.00 97.00 89 LEU A N 1
ATOM 686 C CA . LEU A 1 89 ? -11.614 2.867 8.092 1.00 97.00 89 LEU A CA 1
ATOM 687 C C . LEU A 1 89 ? -10.675 2.030 7.227 1.00 97.00 89 LEU A C 1
ATOM 689 O O . LEU A 1 89 ? -9.914 1.217 7.748 1.00 97.00 89 LEU A O 1
ATOM 693 N N . ILE A 1 90 ? -10.715 2.248 5.916 1.00 97.88 90 ILE A N 1
ATOM 694 C CA . ILE A 1 90 ? -9.812 1.611 4.956 1.00 97.88 90 ILE A CA 1
ATOM 695 C C . ILE A 1 90 ? -8.969 2.720 4.340 1.00 97.88 90 ILE A C 1
ATOM 697 O O . ILE A 1 90 ? -9.488 3.583 3.635 1.00 97.88 90 ILE A O 1
ATOM 701 N N . TYR A 1 91 ? -7.678 2.721 4.651 1.00 98.00 91 TYR A N 1
ATOM 702 C CA . TYR A 1 91 ? -6.715 3.667 4.108 1.00 98.00 91 TYR A CA 1
ATOM 703 C C . TYR A 1 91 ? -5.909 3.012 2.991 1.00 98.00 91 TYR A C 1
ATOM 705 O O . TYR A 1 91 ? -5.415 1.898 3.159 1.00 98.00 91 TYR A O 1
ATOM 713 N N . LEU A 1 92 ? -5.765 3.722 1.874 1.00 98.44 92 LEU A N 1
ATOM 714 C CA . LEU A 1 92 ? -4.816 3.388 0.819 1.00 98.44 92 LEU A CA 1
ATOM 715 C C . LEU A 1 92 ? -3.581 4.270 1.014 1.00 98.44 92 LEU A C 1
ATOM 717 O O . LEU A 1 92 ? -3.695 5.498 1.003 1.00 98.44 92 LEU A O 1
ATOM 721 N N . GLU A 1 93 ? -2.419 3.655 1.221 1.00 98.50 93 GLU A N 1
ATOM 722 C CA . GLU A 1 93 ? -1.163 4.385 1.395 1.00 98.50 93 GLU A CA 1
ATOM 723 C C . GLU A 1 93 ? -0.791 5.182 0.133 1.00 98.50 93 GLU A C 1
ATOM 725 O O . GLU A 1 93 ? -1.039 4.756 -0.996 1.00 98.50 93 GLU A O 1
ATOM 730 N N . GLY A 1 94 ? -0.243 6.383 0.336 1.00 97.81 94 GLY A N 1
ATOM 731 C CA . GLY A 1 94 ? 0.239 7.257 -0.735 1.00 97.81 94 GLY A CA 1
ATOM 732 C C . GLY A 1 94 ? 1.737 7.091 -1.009 1.00 97.81 94 GLY A C 1
ATOM 733 O O . GLY A 1 94 ? 2.327 6.060 -0.722 1.00 97.81 94 GLY A O 1
ATOM 734 N N . GLY A 1 95 ? 2.372 8.144 -1.531 1.00 97.31 95 GLY A N 1
ATOM 735 C CA . GLY A 1 95 ? 3.821 8.163 -1.781 1.00 97.31 95 GLY A CA 1
ATOM 736 C C . GLY A 1 95 ? 4.189 8.063 -3.261 1.00 97.31 95 GLY A C 1
ATOM 737 O O . GLY A 1 95 ? 4.973 7.199 -3.643 1.00 97.31 95 GLY A O 1
ATOM 738 N N . HIS A 1 96 ? 3.631 8.960 -4.085 1.00 97.81 96 HIS A N 1
ATOM 739 C CA . HIS A 1 96 ? 3.948 9.131 -5.513 1.00 97.81 96 HIS A CA 1
ATOM 740 C C . HIS A 1 96 ? 3.777 7.859 -6.373 1.00 97.81 96 HIS A C 1
ATOM 742 O O . HIS A 1 96 ? 3.057 6.934 -6.008 1.00 97.81 96 HIS A O 1
ATOM 748 N N . TRP A 1 97 ? 4.345 7.855 -7.574 1.00 98.19 97 TRP A N 1
ATOM 749 C CA . TRP A 1 97 ? 4.325 6.772 -8.559 1.00 98.19 97 TRP A CA 1
ATOM 750 C C . TRP A 1 97 ? 5.557 6.925 -9.462 1.00 98.19 97 TRP A C 1
ATOM 752 O O . TRP A 1 97 ? 6.220 7.963 -9.426 1.00 98.19 97 TRP A O 1
ATOM 762 N N . CYS A 1 98 ? 5.849 5.919 -10.282 1.00 98.38 98 CYS A N 1
ATOM 763 C CA . CYS A 1 98 ? 6.797 6.039 -11.393 1.00 98.38 98 CYS A CA 1
ATOM 764 C C . CYS A 1 98 ? 6.066 5.804 -12.725 1.00 98.38 98 CYS A C 1
ATOM 766 O O . CYS A 1 98 ? 4.946 5.292 -12.734 1.00 98.38 98 CYS A O 1
ATOM 768 N N . TRP A 1 99 ? 6.638 6.254 -13.842 1.00 96.94 99 TRP A N 1
ATOM 769 C CA . TRP A 1 99 ? 5.931 6.311 -15.136 1.00 96.94 99 TRP A CA 1
ATOM 770 C C . TRP A 1 99 ? 6.765 5.829 -16.334 1.00 96.94 99 TRP A C 1
ATOM 772 O O . TRP A 1 99 ? 6.229 5.665 -17.427 1.00 96.94 99 TRP A O 1
ATOM 782 N N . ASP A 1 100 ? 8.058 5.583 -16.133 1.00 97.88 100 ASP A N 1
ATOM 783 C CA . ASP A 1 100 ? 8.995 5.034 -17.113 1.00 97.88 100 ASP A CA 1
ATOM 784 C C . ASP A 1 100 ? 10.072 4.186 -16.404 1.00 97.88 100 ASP A C 1
ATOM 786 O O . ASP A 1 100 ? 10.124 4.114 -15.173 1.00 97.88 100 ASP A O 1
ATOM 790 N N . ILE A 1 101 ? 10.917 3.499 -17.179 1.00 98.06 101 ILE A N 1
ATOM 791 C CA . ILE A 1 101 ? 11.929 2.573 -16.642 1.00 98.06 101 ILE A CA 1
ATOM 792 C C . ILE A 1 101 ? 12.917 3.306 -15.719 1.00 98.06 101 ILE A C 1
ATOM 794 O O . ILE A 1 101 ? 13.237 2.794 -14.644 1.00 98.06 101 ILE A O 1
ATOM 798 N N . ASP A 1 102 ? 13.349 4.510 -16.098 1.00 98.44 102 ASP A N 1
ATOM 799 C CA . ASP A 1 102 ? 14.357 5.281 -15.367 1.00 98.44 102 ASP A CA 1
ATOM 800 C C . ASP A 1 102 ? 13.807 5.847 -14.048 1.00 98.44 102 ASP A C 1
ATOM 802 O O . ASP A 1 102 ? 14.463 5.741 -13.010 1.00 98.44 102 ASP A O 1
ATOM 806 N N . SER A 1 103 ? 12.577 6.376 -14.039 1.00 98.62 103 SER A N 1
ATOM 807 C CA . SER A 1 103 ? 11.902 6.830 -12.812 1.00 98.62 103 SER A CA 1
ATOM 808 C C . SER A 1 103 ? 11.614 5.673 -11.856 1.00 98.62 103 SER A C 1
ATOM 810 O O . SER A 1 103 ? 11.786 5.835 -10.648 1.00 98.62 103 SER A O 1
ATOM 812 N N . CYS A 1 104 ? 11.249 4.488 -12.357 1.00 98.56 104 CYS A N 1
ATOM 813 C CA . CYS A 1 104 ? 11.073 3.307 -11.510 1.00 98.56 104 CYS A CA 1
ATOM 814 C C . CYS A 1 104 ? 12.410 2.774 -10.967 1.00 98.56 104 CYS A C 1
ATOM 816 O O . CYS A 1 104 ? 12.479 2.375 -9.805 1.00 98.56 104 CYS A O 1
ATOM 818 N N . ALA A 1 105 ? 13.492 2.818 -11.752 1.00 98.44 105 ALA A N 1
ATOM 819 C CA . ALA A 1 105 ? 14.832 2.467 -11.280 1.00 98.44 105 ALA A CA 1
ATOM 820 C C . ALA A 1 105 ? 15.349 3.454 -10.214 1.00 98.44 105 ALA A C 1
ATOM 822 O O . ALA A 1 105 ? 15.879 3.031 -9.187 1.00 98.44 105 ALA A O 1
ATOM 823 N N . ALA A 1 106 ? 15.141 4.761 -10.405 1.00 98.62 106 ALA A N 1
ATOM 824 C CA . ALA A 1 106 ? 15.471 5.780 -9.408 1.00 98.62 106 ALA A CA 1
ATOM 825 C C . ALA A 1 106 ? 14.646 5.605 -8.120 1.00 98.62 106 ALA A C 1
ATOM 827 O O . ALA A 1 106 ? 15.192 5.650 -7.016 1.00 98.62 106 ALA A O 1
ATOM 828 N N . ARG A 1 107 ? 13.343 5.330 -8.249 1.00 98.62 107 ARG A N 1
ATOM 829 C CA . ARG A 1 107 ? 12.460 5.038 -7.113 1.00 98.62 107 ARG A CA 1
ATOM 830 C C . ARG A 1 107 ? 12.891 3.785 -6.354 1.00 98.62 107 ARG A C 1
ATOM 832 O O . ARG A 1 107 ? 12.895 3.812 -5.130 1.00 98.62 107 ARG A O 1
ATOM 839 N N . TRP A 1 108 ? 13.337 2.731 -7.037 1.00 98.38 108 TRP A N 1
ATOM 840 C CA . TRP A 1 108 ? 13.864 1.529 -6.380 1.00 98.38 108 TRP A CA 1
ATOM 841 C C . TRP A 1 108 ? 15.084 1.828 -5.494 1.00 98.38 108 TRP A C 1
ATOM 843 O O . TRP A 1 108 ? 15.227 1.254 -4.416 1.00 98.38 108 TRP A O 1
ATOM 853 N N . LEU A 1 109 ? 15.947 2.754 -5.920 1.00 98.25 109 LEU A N 1
ATOM 854 C CA . LEU A 1 109 ? 17.141 3.158 -5.170 1.00 98.25 109 LEU A CA 1
ATOM 855 C C . LEU A 1 109 ? 16.834 4.078 -3.976 1.00 98.25 109 LEU A C 1
ATOM 857 O O . LEU A 1 109 ? 17.588 4.072 -3.003 1.00 98.25 109 LEU A O 1
ATOM 861 N N . HIS A 1 110 ? 15.765 4.875 -4.043 1.00 98.06 110 HIS A N 1
ATOM 862 C CA . HIS A 1 110 ? 15.451 5.901 -3.038 1.00 98.06 110 HIS A CA 1
ATOM 863 C C . HIS A 1 110 ? 14.289 5.541 -2.099 1.00 98.06 110 HIS A C 1
ATOM 865 O O . HIS A 1 110 ? 14.302 5.934 -0.935 1.00 98.06 110 HIS A O 1
ATOM 871 N N . GLU A 1 111 ? 13.309 4.776 -2.576 1.00 97.88 111 GLU A N 1
ATOM 872 C CA . GLU A 1 111 ? 12.061 4.437 -1.881 1.00 97.88 111 GLU A CA 1
ATOM 873 C C . GLU A 1 111 ? 11.710 2.928 -1.992 1.00 97.88 111 GLU A C 1
ATOM 875 O O . GLU A 1 111 ? 10.560 2.585 -2.282 1.00 97.88 111 GLU A O 1
ATOM 880 N N . PRO A 1 112 ? 12.645 1.980 -1.748 1.00 97.50 112 PRO A N 1
ATOM 881 C CA . PRO A 1 112 ? 12.410 0.543 -1.973 1.00 97.50 112 PRO A CA 1
ATOM 882 C C . PRO A 1 112 ? 11.228 -0.029 -1.170 1.00 97.50 112 PRO A C 1
ATOM 884 O O . PRO A 1 112 ? 10.571 -0.969 -1.612 1.00 97.50 112 PRO A O 1
ATOM 887 N N . MET A 1 113 ? 10.910 0.570 -0.017 1.00 97.94 113 MET A N 1
ATOM 888 C CA . MET A 1 113 ? 9.756 0.215 0.824 1.00 97.94 113 MET A CA 1
ATOM 889 C C . MET A 1 113 ? 8.402 0.432 0.132 1.00 97.94 113 MET A C 1
ATOM 891 O O . MET A 1 113 ? 7.431 -0.221 0.509 1.00 97.94 113 MET A O 1
ATOM 895 N N . LEU A 1 114 ? 8.345 1.309 -0.879 1.00 98.62 114 LEU A N 1
ATOM 896 C CA . LEU A 1 114 ? 7.160 1.579 -1.702 1.00 98.62 114 LEU A CA 1
ATOM 897 C C . LEU A 1 114 ? 7.166 0.796 -3.031 1.00 98.62 114 LEU A C 1
ATOM 899 O O . LEU A 1 114 ? 6.395 1.100 -3.944 1.00 98.62 114 LEU A O 1
ATOM 903 N N . MET A 1 115 ? 8.049 -0.204 -3.144 1.00 98.75 115 MET A N 1
ATOM 904 C CA . MET A 1 115 ? 8.188 -1.114 -4.291 1.00 98.75 115 MET A CA 1
ATOM 905 C C . MET A 1 115 ? 8.340 -2.594 -3.881 1.00 98.75 115 MET A C 1
ATOM 907 O O . MET A 1 115 ? 8.321 -3.480 -4.738 1.00 98.75 115 MET A O 1
ATOM 911 N N . SER A 1 116 ? 8.486 -2.875 -2.581 1.00 98.69 116 SER A N 1
ATOM 912 C CA . SER A 1 116 ? 8.727 -4.204 -2.012 1.00 98.69 116 SER A CA 1
ATOM 913 C C . SER A 1 116 ? 8.116 -4.339 -0.622 1.00 98.69 116 SER A C 1
ATOM 915 O O . SER A 1 116 ? 8.277 -3.448 0.211 1.00 98.69 116 SER A O 1
ATOM 917 N N . SER A 1 117 ? 7.519 -5.493 -0.320 1.00 98.62 117 SER A N 1
ATOM 918 C CA . SER A 1 117 ? 7.075 -5.835 1.038 1.00 98.62 117 SER A CA 1
ATOM 919 C C . SER A 1 117 ? 8.150 -6.533 1.884 1.00 98.62 117 SER A C 1
ATOM 921 O O . SER A 1 117 ? 7.945 -6.767 3.078 1.00 98.62 117 SER A O 1
ATOM 923 N N . ARG A 1 118 ? 9.316 -6.861 1.301 1.00 98.25 118 ARG A N 1
ATOM 924 C CA . ARG A 1 118 ? 10.355 -7.717 1.919 1.00 98.25 118 ARG A CA 1
ATOM 925 C C . ARG A 1 118 ? 10.933 -7.165 3.226 1.00 98.25 118 ARG A C 1
ATOM 927 O O . ARG A 1 118 ? 11.422 -7.940 4.041 1.00 98.25 118 ARG A O 1
ATOM 934 N N . GLN A 1 119 ? 10.892 -5.848 3.415 1.00 96.25 119 GLN A N 1
ATOM 935 C CA . GLN A 1 119 ? 11.419 -5.146 4.593 1.00 96.25 119 GLN A CA 1
ATOM 936 C C . GLN A 1 119 ? 10.315 -4.590 5.512 1.00 96.25 119 GLN A C 1
ATOM 938 O O . GLN A 1 119 ? 10.606 -3.910 6.494 1.00 96.25 119 GLN A O 1
ATOM 943 N N . TRP A 1 120 ? 9.041 -4.866 5.216 1.00 98.06 120 TRP A N 1
ATOM 944 C CA . TRP A 1 120 ? 7.921 -4.424 6.045 1.00 98.06 120 TRP A CA 1
ATOM 945 C C . TRP A 1 120 ? 7.943 -5.090 7.430 1.00 98.06 120 TRP A C 1
ATOM 947 O O . TRP A 1 120 ? 8.316 -6.260 7.569 1.00 98.06 120 TRP A O 1
ATOM 957 N N . GLY A 1 121 ? 7.519 -4.346 8.453 1.00 97.88 121 GLY A N 1
ATOM 958 C CA . GLY A 1 121 ? 7.410 -4.843 9.823 1.00 97.88 121 GLY A CA 1
ATOM 959 C C . GLY A 1 121 ? 6.225 -5.792 10.020 1.00 97.88 121 GLY A C 1
ATOM 960 O O . GLY A 1 121 ? 5.332 -5.898 9.181 1.00 97.88 121 GLY A O 1
ATOM 961 N N . GLU A 1 122 ? 6.194 -6.484 11.158 1.00 98.06 122 GLU A N 1
ATOM 962 C CA . GLU A 1 122 ? 5.023 -7.274 11.573 1.00 98.06 122 GLU A CA 1
ATOM 963 C C . GLU A 1 122 ? 3.873 -6.393 12.082 1.00 98.06 122 GLU A C 1
ATOM 965 O O . GLU A 1 122 ? 2.710 -6.801 12.040 1.00 98.06 122 GLU A O 1
ATOM 970 N N . SER A 1 123 ? 4.187 -5.175 12.526 1.00 97.69 123 SER A N 1
ATOM 971 C CA . SER A 1 123 ? 3.223 -4.175 12.968 1.00 97.69 123 SER A CA 1
ATOM 972 C C . SER A 1 123 ? 3.527 -2.784 12.412 1.00 97.69 123 SER A C 1
ATOM 974 O O . SER A 1 123 ? 4.653 -2.477 12.017 1.00 97.69 123 SER A O 1
ATOM 976 N N . LEU A 1 124 ? 2.491 -1.947 12.395 1.00 96.56 124 LEU A N 1
ATOM 977 C CA . LEU A 1 124 ? 2.530 -0.537 12.026 1.00 96.56 124 LEU A CA 1
ATOM 978 C C . LEU A 1 124 ? 1.888 0.286 13.149 1.00 96.56 124 LEU A C 1
ATOM 980 O O . LEU A 1 124 ? 0.738 0.043 13.514 1.00 96.56 124 LEU A O 1
ATOM 984 N N . GLU A 1 125 ? 2.621 1.269 13.668 1.00 96.25 125 GLU A N 1
ATOM 985 C CA . GLU A 1 125 ? 2.098 2.281 14.590 1.00 96.25 125 GLU A CA 1
ATOM 986 C C . GLU A 1 125 ? 1.599 3.490 13.802 1.00 96.25 125 GLU A C 1
ATOM 988 O O . GLU A 1 125 ? 2.366 4.119 13.072 1.00 96.25 125 GLU A O 1
ATOM 993 N N . ILE A 1 126 ? 0.321 3.841 13.958 1.00 94.44 126 ILE A N 1
ATOM 994 C CA . ILE A 1 126 ? -0.291 4.942 13.206 1.00 94.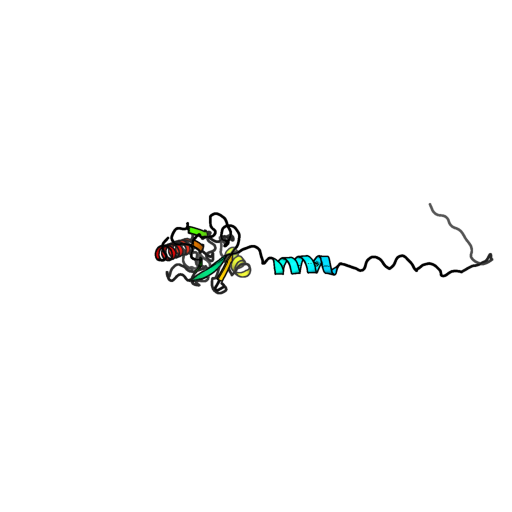44 126 ILE A CA 1
ATOM 995 C C . ILE A 1 126 ? -1.155 5.852 14.091 1.00 94.44 126 ILE A C 1
ATOM 997 O O . ILE A 1 126 ? -1.925 5.396 14.934 1.00 94.44 126 ILE A O 1
ATOM 1001 N N . GLY A 1 127 ? -0.998 7.167 13.920 1.00 94.00 127 GLY A N 1
ATOM 1002 C CA . GLY A 1 127 ? -1.719 8.202 14.670 1.00 94.00 127 GLY A CA 1
ATOM 1003 C C . GLY A 1 127 ? -2.892 8.819 13.897 1.00 94.00 127 GLY A C 1
ATOM 1004 O O . GLY A 1 127 ? -3.456 8.217 12.985 1.00 94.00 127 GLY A O 1
ATOM 1005 N N . GLY A 1 128 ? -3.255 10.057 14.242 1.00 93.12 128 GLY A N 1
ATOM 1006 C CA . GLY A 1 128 ? -4.305 10.804 13.538 1.00 93.12 128 GLY A CA 1
ATOM 1007 C C . GLY A 1 128 ? -5.685 10.155 13.683 1.00 93.12 128 GLY A C 1
ATOM 1008 O O . GLY A 1 128 ? -6.044 9.711 14.768 1.00 93.12 128 GLY A O 1
ATOM 1009 N N . ILE A 1 129 ? -6.461 10.082 12.595 1.00 94.50 129 ILE A N 1
ATOM 1010 C CA . ILE A 1 129 ? -7.831 9.527 12.613 1.00 94.50 129 ILE A CA 1
ATOM 1011 C C . ILE A 1 129 ? -7.906 8.029 12.958 1.00 94.50 129 ILE A C 1
ATOM 1013 O O . ILE A 1 129 ? -8.984 7.529 13.268 1.00 94.50 129 ILE A O 1
ATOM 1017 N N . TYR A 1 130 ? -6.775 7.321 12.911 1.00 94.00 130 TYR A N 1
ATOM 1018 C CA . TYR A 1 130 ? -6.674 5.879 13.147 1.00 94.00 130 TYR A CA 1
ATOM 1019 C C . TYR A 1 130 ? -6.412 5.518 14.617 1.00 94.00 130 TYR A C 1
ATOM 1021 O O . TYR A 1 130 ? -6.523 4.345 14.993 1.00 94.00 130 TYR A O 1
ATOM 1029 N N . SER A 1 131 ? -6.047 6.511 15.438 1.00 91.62 131 SER A N 1
ATOM 1030 C CA . SER A 1 131 ? -5.574 6.303 16.804 1.00 91.62 131 SER A CA 1
ATOM 1031 C C . SER A 1 131 ? -6.642 5.722 17.734 1.00 91.62 131 SER A C 1
ATOM 1033 O O . SER A 1 131 ? -7.852 5.895 17.561 1.00 91.62 131 SER A O 1
ATOM 1035 N N . SER A 1 132 ? -6.171 5.106 18.816 1.00 86.31 132 SER A N 1
ATOM 1036 C CA . SER A 1 132 ? -6.997 4.587 19.915 1.00 86.31 132 SER A CA 1
ATOM 1037 C C . SER A 1 132 ? -7.828 5.644 20.668 1.00 86.31 132 SER A C 1
ATOM 1039 O O . SER A 1 132 ? -8.666 5.277 21.494 1.00 86.31 132 SER A O 1
ATOM 1041 N N . ASN A 1 133 ? -7.654 6.944 20.390 1.00 89.69 133 ASN A N 1
ATOM 1042 C CA . ASN A 1 133 ? -8.425 8.034 21.002 1.00 89.69 133 ASN A CA 1
ATOM 1043 C C . ASN A 1 133 ? -9.195 8.932 20.009 1.00 89.69 133 ASN A C 1
ATOM 1045 O O . ASN A 1 133 ? -9.951 9.794 20.461 1.00 89.69 133 ASN A O 1
ATOM 1049 N N . ALA A 1 134 ? -9.057 8.744 18.692 1.00 90.75 134 ALA A N 1
ATOM 1050 C CA . ALA A 1 134 ? -9.711 9.583 17.686 1.00 90.75 134 ALA A CA 1
ATOM 1051 C C . ALA A 1 134 ? -11.245 9.486 17.765 1.00 90.75 134 ALA A C 1
ATOM 1053 O O . ALA A 1 134 ? -11.822 8.444 17.481 1.00 90.75 134 ALA A O 1
ATOM 1054 N N . TYR A 1 135 ? -11.966 10.547 18.125 1.00 89.19 135 TYR A N 1
ATOM 1055 C CA . TYR A 1 135 ? -13.432 10.533 18.031 1.00 89.19 135 TYR A CA 1
ATOM 1056 C C . TYR A 1 135 ? -13.877 10.910 16.602 1.00 89.19 135 TYR A C 1
ATOM 1058 O O . TYR A 1 135 ? -13.368 11.900 16.082 1.00 89.19 135 TYR A O 1
ATOM 1066 N N . PRO A 1 136 ? -14.815 10.181 15.957 1.00 91.44 136 PRO A N 1
ATOM 1067 C CA . PRO A 1 136 ? -15.573 9.028 16.463 1.00 91.44 136 PR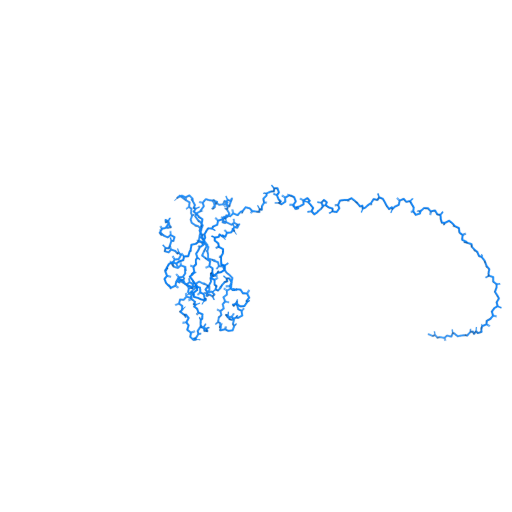O A CA 1
ATOM 1068 C C . PRO A 1 136 ? -14.856 7.663 16.337 1.00 91.44 136 PRO A C 1
ATOM 1070 O O . PRO A 1 136 ? -15.248 6.713 17.019 1.00 91.44 136 PRO A O 1
ATOM 1073 N N . PHE A 1 137 ? -13.804 7.565 15.520 1.00 94.31 137 PHE A N 1
ATOM 1074 C CA . PHE A 1 137 ? -13.203 6.322 15.003 1.00 94.31 137 PHE A CA 1
ATOM 1075 C C . PHE A 1 137 ? -12.357 5.457 15.964 1.00 94.31 137 PHE A C 1
ATOM 1077 O O . PHE A 1 137 ? -11.891 4.393 15.574 1.00 94.31 137 PHE A O 1
ATOM 1084 N N . ARG A 1 138 ? -12.212 5.815 17.242 1.00 92.69 138 ARG A N 1
ATOM 1085 C CA . ARG A 1 138 ? -11.384 5.124 18.261 1.00 92.69 138 ARG A CA 1
ATOM 1086 C C . ARG A 1 138 ? -11.701 3.638 18.477 1.00 92.69 138 ARG A C 1
ATOM 1088 O O . ARG A 1 138 ? -10.955 2.926 19.135 1.00 92.69 138 ARG A O 1
ATOM 1095 N N . ARG A 1 139 ? -12.866 3.199 17.998 1.00 94.81 139 ARG A N 1
ATOM 1096 C CA . ARG A 1 139 ? -13.387 1.823 18.061 1.00 94.81 139 ARG A CA 1
ATOM 1097 C C . ARG A 1 139 ? -13.565 1.192 16.677 1.00 94.81 139 ARG A C 1
ATOM 1099 O O . ARG A 1 139 ? -13.996 0.048 16.615 1.00 94.81 139 ARG A O 1
ATOM 1106 N N . ALA A 1 140 ? -13.262 1.927 15.607 1.00 96.75 140 ALA A N 1
ATOM 1107 C CA . ALA A 1 140 ? -13.370 1.470 14.229 1.00 96.75 140 ALA A CA 1
ATOM 1108 C C . ALA A 1 140 ? -12.476 0.255 13.974 1.00 96.75 140 ALA A C 1
ATOM 1110 O O . ALA A 1 140 ? -11.398 0.133 14.572 1.00 96.75 140 ALA A O 1
ATOM 1111 N N . HIS A 1 141 ? -12.913 -0.590 13.046 1.00 97.56 141 HIS A N 1
ATOM 1112 C CA . HIS A 1 141 ? -12.026 -1.504 12.338 1.00 97.56 141 HIS A CA 1
ATOM 1113 C C . HIS A 1 141 ? -11.115 -0.654 11.450 1.00 97.56 141 HIS A C 1
ATOM 1115 O O . HIS A 1 141 ? -11.606 0.232 10.749 1.00 97.56 141 HIS A O 1
ATOM 1121 N N . VAL A 1 142 ? -9.801 -0.870 11.495 1.00 97.69 142 VAL A N 1
ATOM 1122 C CA . VAL A 1 142 ? -8.847 -0.088 10.695 1.00 97.69 142 VAL A CA 1
ATOM 1123 C C . VAL A 1 142 ? -8.020 -1.025 9.838 1.00 97.69 142 VAL A C 1
ATOM 1125 O O . VAL A 1 142 ? -7.315 -1.882 10.367 1.00 97.69 142 VAL A O 1
ATOM 1128 N N . ALA A 1 143 ? -8.087 -0.830 8.526 1.00 98.38 143 ALA A N 1
ATOM 1129 C CA . ALA A 1 143 ? -7.237 -1.477 7.545 1.00 98.38 143 ALA A CA 1
ATOM 1130 C C . ALA A 1 143 ? -6.359 -0.436 6.838 1.00 98.38 143 ALA A C 1
ATOM 1132 O O . ALA A 1 143 ? -6.830 0.626 6.430 1.00 98.38 143 ALA A O 1
ATOM 1133 N N . TYR A 1 144 ? -5.085 -0.765 6.681 1.00 98.50 144 TYR A N 1
ATOM 1134 C CA . TYR A 1 144 ? -4.073 0.023 5.994 1.00 98.50 144 TYR A CA 1
ATOM 1135 C C . TYR A 1 144 ? -3.560 -0.815 4.825 1.00 98.50 144 TYR A C 1
ATOM 1137 O O . TYR A 1 144 ? -2.807 -1.769 5.027 1.00 98.50 144 TYR A O 1
ATOM 1145 N N . VAL A 1 145 ? -4.009 -0.508 3.612 1.00 98.56 145 VAL A N 1
ATOM 1146 C CA . VAL A 1 145 ? -3.523 -1.148 2.386 1.00 98.56 145 VAL A CA 1
ATOM 1147 C C . VAL A 1 145 ? -2.192 -0.493 2.042 1.00 98.56 145 VAL A C 1
ATOM 1149 O O . VAL A 1 145 ? -2.157 0.655 1.593 1.00 98.56 145 VAL A O 1
ATOM 1152 N N . ALA A 1 146 ? -1.107 -1.212 2.321 1.00 98.06 146 ALA A N 1
ATOM 1153 C CA . ALA A 1 146 ? 0.242 -0.708 2.135 1.00 98.06 146 ALA A CA 1
ATOM 1154 C C . ALA A 1 146 ? 0.607 -0.679 0.643 1.00 98.06 146 ALA A C 1
ATOM 1156 O O . ALA A 1 146 ? 0.247 -1.574 -0.130 1.00 98.06 146 ALA A O 1
ATOM 1157 N N . TYR A 1 147 ? 1.290 0.378 0.226 1.00 98.69 147 TYR A N 1
ATOM 1158 C CA . TYR A 1 147 ? 1.486 0.718 -1.175 1.00 98.69 147 TYR A CA 1
ATOM 1159 C C . TYR A 1 147 ? 2.874 0.303 -1.647 1.00 98.69 147 TYR A C 1
ATOM 1161 O O . TYR A 1 147 ? 3.883 0.908 -1.305 1.00 98.69 147 TYR A O 1
ATOM 1169 N N . CYS A 1 148 ? 2.908 -0.736 -2.480 1.00 98.81 148 CYS A N 1
ATOM 1170 C CA . CYS A 1 148 ? 4.136 -1.255 -3.079 1.00 98.81 148 CYS A CA 1
ATOM 1171 C C . CYS A 1 148 ? 4.049 -1.441 -4.602 1.00 98.81 148 CYS A C 1
ATOM 1173 O O . CYS A 1 148 ? 4.796 -2.238 -5.169 1.00 98.81 148 CYS A O 1
ATOM 1175 N N . SER A 1 149 ? 3.095 -0.772 -5.258 1.00 98.75 149 SER A N 1
ATOM 1176 C CA . SER A 1 149 ? 2.794 -0.955 -6.684 1.00 98.75 149 SER A CA 1
ATOM 1177 C C . SER A 1 149 ? 3.174 0.229 -7.571 1.00 98.75 149 SER A C 1
ATOM 1179 O O . SER A 1 149 ? 3.186 0.068 -8.785 1.00 98.75 149 SER A O 1
ATOM 1181 N N . SER A 1 150 ? 3.517 1.393 -7.011 1.00 98.75 150 SER A N 1
ATOM 1182 C CA . SER A 1 150 ? 4.007 2.575 -7.753 1.00 98.75 150 SER A CA 1
ATOM 1183 C C . SER A 1 150 ? 3.128 3.043 -8.932 1.00 98.75 150 SER A C 1
ATOM 1185 O O . SER A 1 150 ? 3.632 3.695 -9.841 1.00 98.75 150 SER A O 1
ATOM 1187 N N . ASP A 1 151 ? 1.829 2.729 -8.907 1.00 98.50 151 ASP A N 1
ATOM 1188 C CA . ASP A 1 151 ? 0.830 2.943 -9.970 1.00 98.50 151 ASP A CA 1
ATOM 1189 C C . ASP A 1 151 ? -0.448 3.657 -9.475 1.00 98.50 151 ASP A C 1
ATOM 1191 O O . ASP A 1 151 ? -1.514 3.551 -10.087 1.00 98.50 151 ASP A O 1
ATOM 1195 N N . ALA A 1 152 ? -0.357 4.343 -8.331 1.00 98.06 152 ALA A N 1
ATOM 1196 C CA . ALA A 1 152 ? -1.458 5.039 -7.663 1.00 98.06 152 ALA A CA 1
ATOM 1197 C C . ALA A 1 152 ? -2.720 4.168 -7.452 1.00 98.06 152 ALA A C 1
ATOM 1199 O O . ALA A 1 152 ? -3.843 4.663 -7.524 1.00 98.06 152 ALA A O 1
ATOM 1200 N N . HIS A 1 153 ? -2.525 2.870 -7.175 1.00 98.44 153 HIS A N 1
ATOM 1201 C CA . HIS A 1 153 ? -3.569 1.854 -6.952 1.00 98.44 153 HIS A CA 1
ATOM 1202 C C . HIS A 1 153 ? -4.410 1.489 -8.190 1.00 98.44 153 HIS A C 1
ATOM 1204 O O . HIS A 1 153 ? -5.399 0.768 -8.069 1.00 98.44 153 HIS A O 1
ATOM 1210 N N . MET A 1 154 ? -4.021 1.934 -9.391 1.00 97.00 154 MET A N 1
ATOM 1211 C CA . MET A 1 154 ? -4.800 1.738 -10.627 1.00 97.00 154 MET A CA 1
ATOM 1212 C C . MET A 1 154 ? -4.259 0.638 -11.556 1.00 97.00 154 MET A C 1
ATOM 1214 O O . MET A 1 154 ? -4.960 0.213 -12.473 1.00 97.00 154 MET A O 1
ATOM 1218 N N . GLY A 1 155 ? -3.018 0.184 -11.366 1.00 97.19 155 GLY A N 1
ATOM 1219 C CA . GLY A 1 155 ? -2.359 -0.741 -12.292 1.00 97.19 155 GLY A CA 1
ATOM 1220 C C . GLY A 1 155 ? -2.804 -2.200 -12.151 1.00 97.19 155 GLY A C 1
ATOM 1221 O O . GLY A 1 155 ? -3.129 -2.679 -11.063 1.00 97.19 155 GLY A O 1
ATOM 1222 N N . ASN A 1 156 ? -2.776 -2.934 -13.270 1.00 98.12 156 ASN A N 1
ATOM 1223 C CA . ASN A 1 156 ? -2.950 -4.390 -13.286 1.00 98.12 156 ASN A CA 1
ATOM 1224 C C . ASN A 1 156 ? -2.103 -5.089 -14.373 1.00 98.12 156 ASN A C 1
ATOM 1226 O O . ASN A 1 156 ? -2.570 -5.967 -15.102 1.00 98.12 156 ASN A O 1
ATOM 1230 N N . ARG A 1 157 ? -0.835 -4.688 -14.497 1.00 98.06 157 ARG A N 1
ATOM 1231 C CA . ARG A 1 157 ? 0.145 -5.214 -15.455 1.00 98.06 157 ARG A CA 1
ATOM 1232 C C . ARG A 1 157 ? 1.173 -6.116 -14.760 1.00 98.06 157 ARG A C 1
ATOM 1234 O O . ARG A 1 157 ? 1.617 -5.847 -13.645 1.00 98.06 157 ARG A O 1
ATOM 1241 N N . ALA A 1 158 ? 1.539 -7.216 -15.415 1.00 98.38 158 ALA A N 1
ATOM 1242 C CA . ALA A 1 158 ? 2.641 -8.074 -14.977 1.00 98.38 158 ALA A CA 1
ATOM 1243 C C . ALA A 1 158 ? 4.005 -7.433 -15.285 1.00 98.38 158 ALA A C 1
ATOM 1245 O O . ALA A 1 158 ? 4.085 -6.567 -16.154 1.00 98.38 158 ALA A O 1
ATOM 1246 N N . ALA A 1 159 ? 5.069 -7.919 -14.639 1.00 98.38 159 ALA A N 1
ATOM 1247 C CA . ALA A 1 159 ? 6.429 -7.704 -15.115 1.00 98.38 159 ALA A CA 1
ATOM 1248 C C . ALA A 1 159 ? 6.576 -8.147 -16.579 1.00 98.38 159 ALA A C 1
ATOM 1250 O O . ALA A 1 159 ? 6.180 -9.253 -16.954 1.00 98.38 159 ALA A O 1
ATOM 1251 N N . SER A 1 160 ? 7.140 -7.268 -17.400 1.00 98.25 160 SER A N 1
ATOM 1252 C CA . SER A 1 160 ? 7.416 -7.486 -18.815 1.00 98.25 160 SER A CA 1
ATOM 1253 C C . SER A 1 160 ? 8.591 -6.607 -19.262 1.00 98.25 160 SER A C 1
ATOM 1255 O O . SER A 1 160 ? 9.074 -5.763 -18.504 1.00 98.25 160 SER A O 1
ATOM 1257 N N . VAL A 1 161 ? 9.072 -6.786 -20.496 1.00 97.31 161 VAL A N 1
ATOM 1258 C CA . VAL A 1 161 ? 10.165 -5.955 -21.036 1.00 97.31 161 VAL A CA 1
ATOM 1259 C C . VAL A 1 161 ? 9.740 -4.484 -21.110 1.00 97.31 161 VAL A C 1
ATOM 1261 O O . VAL A 1 161 ? 10.514 -3.599 -20.760 1.00 97.31 161 VAL A O 1
ATOM 1264 N N . GLU A 1 162 ? 8.483 -4.214 -21.469 1.00 95.81 162 GLU A N 1
ATOM 1265 C CA . GLU A 1 162 ? 7.955 -2.847 -21.565 1.00 95.81 162 GLU A CA 1
ATOM 1266 C C . GLU A 1 162 ? 7.752 -2.176 -20.197 1.00 95.81 162 GLU A C 1
ATOM 1268 O O . GLU A 1 162 ? 7.637 -0.956 -20.140 1.00 95.81 162 GLU A O 1
ATOM 1273 N N . THR A 1 163 ? 7.692 -2.940 -19.099 1.00 97.25 163 THR A N 1
ATOM 1274 C CA . THR A 1 163 ? 7.641 -2.396 -17.729 1.00 97.25 163 THR A CA 1
ATOM 1275 C C . THR A 1 163 ? 9.011 -2.342 -17.053 1.00 97.25 163 THR A C 1
ATOM 1277 O O . THR A 1 163 ? 9.087 -2.086 -15.853 1.00 97.25 163 THR A O 1
ATOM 1280 N N . GLY A 1 164 ? 10.100 -2.623 -17.779 1.00 97.50 164 GLY A N 1
ATOM 1281 C CA . GLY A 1 164 ? 11.442 -2.719 -17.195 1.00 97.50 164 GLY A CA 1
ATOM 1282 C C . GLY A 1 164 ? 11.589 -3.862 -16.183 1.00 97.50 164 GLY A C 1
ATOM 1283 O O . GLY A 1 164 ? 12.458 -3.802 -15.320 1.00 97.50 164 GLY A O 1
ATOM 1284 N N . GLY A 1 165 ? 10.729 -4.885 -16.255 1.00 98.25 165 GLY A N 1
ATOM 1285 C CA . GLY A 1 165 ? 10.687 -5.998 -15.302 1.00 98.25 165 GLY A CA 1
ATOM 1286 C C . GLY A 1 165 ? 9.845 -5.755 -14.043 1.00 98.25 165 GLY A C 1
ATOM 1287 O O . GLY A 1 165 ? 9.762 -6.652 -13.210 1.00 98.25 165 GLY A O 1
ATOM 1288 N N . TRP A 1 166 ? 9.185 -4.601 -13.900 1.00 98.69 166 TRP A N 1
ATOM 1289 C CA . TRP A 1 166 ? 8.349 -4.295 -12.732 1.00 98.69 166 TRP A CA 1
ATOM 1290 C C . TRP A 1 166 ? 6.893 -4.739 -12.914 1.00 98.69 166 TRP A C 1
ATOM 1292 O O . TRP A 1 166 ? 6.289 -4.543 -13.972 1.00 98.69 166 TRP A O 1
ATOM 1302 N N . HIS A 1 167 ? 6.298 -5.302 -11.863 1.00 98.75 167 HIS A N 1
ATOM 1303 C CA . HIS A 1 167 ? 4.847 -5.479 -11.767 1.00 98.75 167 HIS A CA 1
ATOM 1304 C C . HIS A 1 167 ? 4.163 -4.145 -11.433 1.00 98.75 167 HIS A C 1
ATOM 1306 O O . HIS A 1 167 ? 4.712 -3.354 -10.679 1.00 98.75 167 HIS A O 1
ATOM 1312 N N . PHE A 1 168 ? 2.943 -3.914 -11.915 1.00 98.75 168 PHE A N 1
ATOM 1313 C CA . PHE A 1 168 ? 2.104 -2.772 -11.525 1.00 98.75 168 PHE A CA 1
ATOM 1314 C C . PHE A 1 168 ? 0.708 -3.310 -11.209 1.00 98.75 168 PHE A C 1
ATOM 1316 O O . PHE A 1 168 ? -0.080 -3.559 -12.120 1.00 98.75 168 PHE A O 1
ATOM 1323 N N . ARG A 1 169 ? 0.451 -3.641 -9.941 1.00 98.69 169 ARG A N 1
ATOM 1324 C CA . ARG A 1 169 ? -0.694 -4.463 -9.501 1.00 98.69 169 ARG A CA 1
ATOM 1325 C C . ARG A 1 169 ? -1.610 -3.771 -8.490 1.00 98.69 169 ARG A C 1
ATOM 1327 O O . ARG A 1 169 ? -2.357 -4.458 -7.797 1.00 98.69 169 ARG A O 1
ATOM 1334 N N . GLY A 1 170 ? -1.587 -2.444 -8.409 1.00 98.75 170 GLY A N 1
ATOM 1335 C CA . GLY A 1 170 ? -2.385 -1.659 -7.467 1.00 98.75 170 GLY A CA 1
ATOM 1336 C C . GLY A 1 170 ? -3.861 -2.066 -7.404 1.00 98.75 170 GLY A C 1
ATOM 1337 O O . GLY A 1 170 ? -4.369 -2.334 -6.316 1.00 98.75 170 GLY A O 1
ATOM 1338 N N . GLN A 1 171 ? -4.517 -2.247 -8.557 1.00 98.56 171 GLN A N 1
ATOM 1339 C CA . GLN A 1 171 ? -5.908 -2.716 -8.624 1.00 98.56 171 GLN A CA 1
ATOM 1340 C C . GLN A 1 171 ? -6.064 -4.087 -7.944 1.00 98.56 171 GLN A C 1
ATOM 1342 O O . GLN A 1 171 ? -6.947 -4.284 -7.110 1.00 98.56 171 GLN A O 1
ATOM 1347 N N . ALA A 1 172 ? -5.194 -5.042 -8.285 1.00 98.69 172 ALA A N 1
ATOM 1348 C CA . ALA A 1 172 ? -5.260 -6.406 -7.766 1.00 98.69 172 ALA A CA 1
ATOM 1349 C C . ALA A 1 172 ? -4.985 -6.464 -6.252 1.00 98.69 172 ALA A C 1
ATOM 1351 O O . ALA A 1 172 ? -5.629 -7.246 -5.552 1.00 98.69 172 ALA A O 1
ATOM 1352 N N . ILE A 1 173 ? -4.082 -5.617 -5.745 1.00 98.88 173 ILE A N 1
ATOM 1353 C CA . ILE A 1 173 ? -3.773 -5.476 -4.314 1.00 98.88 173 ILE A CA 1
ATOM 1354 C C . ILE A 1 173 ? -4.974 -4.903 -3.554 1.00 98.88 173 ILE A C 1
ATOM 1356 O O . ILE A 1 173 ? -5.355 -5.457 -2.520 1.00 98.88 173 ILE A O 1
ATOM 1360 N N . VAL A 1 174 ? -5.603 -3.836 -4.061 1.00 98.69 174 VAL A N 1
ATOM 1361 C CA . VAL A 1 174 ? -6.797 -3.243 -3.436 1.00 98.69 174 VAL A CA 1
ATOM 1362 C C . VAL A 1 174 ? -7.954 -4.238 -3.427 1.00 98.69 174 VAL A C 1
ATOM 1364 O O . VAL A 1 174 ? -8.550 -4.465 -2.376 1.00 98.69 174 VAL A O 1
ATOM 1367 N N . GLU A 1 175 ? -8.246 -4.899 -4.550 1.00 98.44 175 GLU A N 1
ATOM 1368 C CA . GLU A 1 175 ? -9.313 -5.903 -4.593 1.00 98.44 175 GLU A CA 1
ATOM 1369 C C . GLU A 1 175 ? -9.051 -7.099 -3.666 1.00 98.44 175 GLU A C 1
ATOM 1371 O O . GLU A 1 175 ? -9.973 -7.570 -3.002 1.00 98.44 175 GLU A O 1
ATOM 1376 N N . ALA A 1 176 ? -7.820 -7.620 -3.625 1.00 98.56 176 ALA A N 1
ATOM 1377 C CA . ALA A 1 176 ? -7.453 -8.725 -2.740 1.00 98.56 176 ALA A CA 1
ATOM 1378 C C . ALA A 1 176 ? -7.552 -8.315 -1.263 1.00 98.56 176 ALA A C 1
ATOM 1380 O O . ALA A 1 176 ? -8.120 -9.057 -0.463 1.00 98.56 176 ALA A O 1
ATOM 1381 N N . SER A 1 177 ? -7.117 -7.097 -0.924 1.00 98.50 177 SER A N 1
ATOM 1382 C CA . SER A 1 177 ? -7.300 -6.519 0.411 1.00 98.50 177 SER A CA 1
ATOM 1383 C C . SER A 1 177 ? -8.781 -6.443 0.777 1.00 98.50 177 SER A C 1
ATOM 1385 O O . SER A 1 177 ? -9.180 -6.993 1.798 1.00 98.50 177 SER A O 1
ATOM 1387 N N . LEU A 1 178 ? -9.628 -5.857 -0.075 1.00 98.38 178 LEU A N 1
ATOM 1388 C CA . LEU A 1 178 ? -11.073 -5.777 0.169 1.00 98.38 178 LEU A CA 1
ATOM 1389 C C . LEU A 1 178 ? -11.714 -7.169 0.303 1.00 98.38 178 LEU A C 1
ATOM 1391 O O . LEU A 1 178 ? -12.483 -7.390 1.236 1.00 98.38 178 LEU A O 1
ATOM 1395 N N . ARG A 1 179 ? -11.348 -8.139 -0.548 1.00 98.19 179 ARG A N 1
ATOM 1396 C CA . ARG A 1 179 ? -11.795 -9.540 -0.422 1.00 98.19 179 ARG A CA 1
ATOM 1397 C C . ARG A 1 179 ? -11.372 -10.161 0.914 1.00 98.19 179 ARG A C 1
ATOM 1399 O O . ARG A 1 179 ? -12.174 -10.861 1.530 1.00 98.19 179 ARG A O 1
ATOM 1406 N N . ALA A 1 180 ? -10.159 -9.890 1.393 1.00 98.06 180 ALA A N 1
ATOM 1407 C CA . ALA A 1 180 ? -9.688 -10.351 2.697 1.00 98.06 180 ALA A CA 1
ATOM 1408 C C . ALA A 1 180 ? -10.420 -9.679 3.875 1.00 98.06 180 ALA A C 1
ATOM 1410 O O . ALA A 1 180 ? -10.657 -10.337 4.887 1.00 98.06 180 ALA A O 1
ATOM 1411 N N . LEU A 1 181 ? -10.825 -8.410 3.746 1.00 97.62 181 LEU A N 1
ATOM 1412 C CA . LEU A 1 181 ? -11.613 -7.702 4.762 1.00 97.62 181 LEU A CA 1
ATOM 1413 C C . LEU A 1 181 ? -13.083 -8.152 4.793 1.00 97.62 181 LEU A C 1
ATOM 1415 O O . LEU A 1 181 ? -13.631 -8.312 5.879 1.00 97.62 181 LEU A O 1
ATOM 1419 N N . VAL A 1 182 ? -13.704 -8.461 3.649 1.00 97.75 182 VAL A N 1
ATOM 1420 C CA . VAL A 1 182 ? -15.059 -9.059 3.605 1.00 97.75 182 VAL A CA 1
ATOM 1421 C C . VAL A 1 182 ? -15.083 -10.402 4.345 1.00 97.75 182 VAL A C 1
ATOM 1423 O O . VAL A 1 182 ? -15.985 -10.663 5.137 1.00 97.75 182 VAL A O 1
ATOM 1426 N N . ARG A 1 183 ? -14.025 -11.222 4.214 1.00 96.44 183 ARG A N 1
ATOM 1427 C CA . ARG A 1 183 ? -13.844 -12.455 5.015 1.00 96.44 183 ARG A CA 1
ATOM 1428 C C . ARG A 1 183 ? -13.723 -12.201 6.534 1.00 96.44 183 ARG A C 1
ATOM 1430 O O . ARG A 1 183 ? -13.778 -13.156 7.303 1.00 96.44 183 ARG A O 1
ATOM 1437 N N . ARG A 1 184 ? -13.565 -10.943 6.969 1.00 95.25 184 ARG A N 1
ATOM 1438 C CA . ARG A 1 184 ? -13.501 -10.488 8.373 1.00 95.25 184 ARG A CA 1
ATOM 1439 C C . ARG A 1 184 ? -14.743 -9.706 8.835 1.00 95.25 184 ARG A C 1
ATOM 1441 O O . ARG A 1 184 ? -14.759 -9.279 9.985 1.00 95.25 184 ARG A O 1
ATOM 1448 N N . GLY A 1 185 ? -15.761 -9.522 7.987 1.00 95.19 185 GLY A N 1
ATOM 1449 C CA . GLY A 1 185 ? -16.992 -8.794 8.334 1.00 95.19 185 GLY A CA 1
ATOM 1450 C C . GLY A 1 185 ? -17.038 -7.316 7.917 1.00 95.19 185 GLY A C 1
ATOM 1451 O O . GLY A 1 185 ? -17.696 -6.525 8.594 1.00 95.19 185 GLY A O 1
ATOM 1452 N N . LEU A 1 186 ? -16.329 -6.946 6.843 1.00 94.38 186 LEU A N 1
ATOM 1453 C CA . LEU A 1 186 ? -16.613 -5.732 6.060 1.00 94.38 186 LEU A CA 1
ATOM 1454 C C . LEU A 1 186 ? -17.876 -5.923 5.205 1.00 94.38 186 LEU A C 1
ATOM 1456 O O . LEU A 1 186 ? -18.714 -4.998 5.223 1.00 94.38 186 LEU A O 1
#

Organism: NCBI:txid1333877

Radius of gyration: 33.96 Å; chains: 1; bounding box: 88×79×64 Å

pLDDT: mean 83.45, std 22.79, range [27.0, 98.88]